Protein AF-A0A6M3J374-F1 (afdb_monomer_lite)

Organism: NCBI:txid1070528

Structure (mmCIF, N/CA/C/O backbone):
data_AF-A0A6M3J374-F1
#
_entry.id   AF-A0A6M3J374-F1
#
loop_
_atom_site.group_PDB
_atom_site.id
_atom_site.type_symbol
_atom_site.label_atom_id
_atom_site.label_alt_id
_atom_site.label_comp_id
_atom_site.label_asym_id
_atom_site.label_entity_id
_atom_site.label_seq_id
_atom_site.pdbx_PDB_ins_code
_atom_site.Cartn_x
_atom_site.Cartn_y
_atom_site.Cartn_z
_atom_site.occupancy
_atom_site.B_iso_or_equiv
_atom_site.auth_seq_id
_atom_site.auth_comp_id
_atom_site.auth_asym_id
_atom_site.auth_atom_id
_atom_site.pdbx_PDB_model_num
ATOM 1 N N . MET A 1 1 ? 6.991 41.848 20.353 1.00 67.12 1 MET A N 1
ATOM 2 C CA . MET A 1 1 ? 5.924 40.940 20.822 1.00 67.12 1 MET A CA 1
ATOM 3 C C . MET A 1 1 ? 4.920 40.815 19.693 1.00 67.12 1 MET A C 1
ATOM 5 O O . MET A 1 1 ? 4.741 41.814 19.005 1.00 67.12 1 MET A O 1
ATOM 9 N N . PRO A 1 2 ? 4.373 39.626 19.415 1.00 86.69 2 PRO A N 1
ATOM 10 C CA . PRO A 1 2 ? 3.450 39.458 18.302 1.00 86.69 2 PRO A CA 1
ATOM 11 C C . PRO A 1 2 ? 2.137 40.190 18.631 1.00 86.69 2 PRO A C 1
ATOM 13 O O . PRO A 1 2 ? 1.525 39.941 19.669 1.00 86.69 2 PRO A O 1
ATOM 16 N N . THR A 1 3 ? 1.738 41.130 17.777 1.00 91.94 3 THR A N 1
ATOM 17 C CA . THR A 1 3 ? 0.509 41.913 17.939 1.00 91.94 3 THR A CA 1
ATOM 18 C C . THR A 1 3 ? -0.604 41.373 17.044 1.00 91.94 3 THR A C 1
ATOM 20 O O . THR A 1 3 ? -0.359 40.836 15.963 1.00 91.94 3 THR A O 1
ATOM 23 N N . GLY A 1 4 ? -1.840 41.470 17.526 1.00 91.19 4 GLY A N 1
ATOM 24 C CA . GLY A 1 4 ? -3.067 41.151 16.802 1.00 91.19 4 GLY A CA 1
ATOM 25 C C . GLY A 1 4 ? -3.927 42.400 16.630 1.00 91.19 4 GLY A C 1
ATOM 26 O O . GLY A 1 4 ? -3.764 43.374 17.358 1.00 91.19 4 GLY A O 1
ATOM 27 N N . HIS A 1 5 ? -4.851 42.383 15.671 1.00 93.56 5 HIS A N 1
ATOM 28 C CA . HIS A 1 5 ? -5.802 43.473 15.438 1.00 93.56 5 HIS A CA 1
ATOM 29 C C . HIS A 1 5 ? -7.240 42.980 15.622 1.00 93.56 5 HIS A C 1
ATOM 31 O O . HIS A 1 5 ? -7.602 41.903 15.150 1.00 93.56 5 HIS A O 1
ATOM 37 N N . CYS A 1 6 ? -8.059 43.776 16.307 1.00 91.69 6 CYS A N 1
ATOM 38 C CA . CYS A 1 6 ? -9.503 43.580 16.457 1.00 91.69 6 CYS A CA 1
ATOM 39 C C . CYS A 1 6 ? -10.239 44.923 16.244 1.00 91.69 6 CYS A C 1
ATOM 41 O O . CYS A 1 6 ? -9.574 45.954 16.119 1.00 91.69 6 CYS A O 1
ATOM 43 N N . PRO A 1 7 ? -11.587 44.964 16.240 1.00 92.00 7 PRO A N 1
ATOM 44 C CA . PRO A 1 7 ? -12.346 46.216 16.110 1.00 92.00 7 PRO A CA 1
ATOM 45 C C . PRO A 1 7 ? -12.040 47.254 17.203 1.00 92.00 7 PRO A C 1
ATOM 47 O O . PRO A 1 7 ? -12.216 48.447 16.986 1.00 92.00 7 PRO A O 1
ATOM 50 N N . HIS A 1 8 ? -11.546 46.808 18.362 1.00 90.62 8 HIS A N 1
ATOM 51 C CA . HIS A 1 8 ? -11.153 47.668 19.481 1.00 90.62 8 HIS A CA 1
ATOM 52 C C . HIS A 1 8 ? -9.692 48.155 19.407 1.00 90.62 8 HIS A C 1
ATOM 54 O O . HIS A 1 8 ? -9.232 48.829 20.327 1.00 90.62 8 HIS A O 1
ATOM 60 N N . GLY A 1 9 ? -8.957 47.808 18.344 1.00 93.69 9 GLY A N 1
ATOM 61 C CA . GLY A 1 9 ? -7.567 48.208 18.119 1.00 93.69 9 GLY A CA 1
ATOM 62 C C . GLY A 1 9 ? -6.557 47.059 18.172 1.00 93.69 9 GLY A C 1
ATOM 63 O O . GLY A 1 9 ? -6.910 45.873 18.157 1.00 93.69 9 GLY A O 1
ATOM 64 N N . GLU A 1 10 ? -5.279 47.435 18.196 1.00 94.06 10 GLU A N 1
ATOM 65 C CA . GLU A 1 10 ? -4.146 46.515 18.295 1.00 94.06 10 GLU A CA 1
ATOM 66 C C . GLU A 1 10 ? -3.993 45.995 19.731 1.00 94.06 10 GLU A C 1
ATOM 68 O O . GLU A 1 10 ? -4.117 46.747 20.699 1.00 94.06 10 GLU A O 1
ATOM 73 N N . PHE A 1 11 ? -3.733 44.701 19.884 1.00 95.50 11 PHE A N 1
ATOM 74 C CA . PHE A 1 11 ? -3.560 44.054 21.182 1.00 95.50 11 PHE A CA 1
ATOM 75 C C . PHE A 1 11 ? -2.391 43.068 21.148 1.00 95.50 11 PHE A C 1
ATOM 77 O O . PHE A 1 11 ? -1.973 42.602 20.090 1.00 95.50 11 PHE A O 1
ATOM 84 N N . ASP A 1 12 ? -1.851 42.737 22.315 1.00 94.19 12 ASP A N 1
ATOM 85 C CA . ASP A 1 12 ? -0.815 41.714 22.446 1.00 94.19 12 ASP A CA 1
ATOM 86 C C . ASP A 1 12 ? -1.454 40.319 22.419 1.00 94.19 12 ASP A C 1
ATOM 88 O O . ASP A 1 12 ? -2.361 40.019 23.199 1.00 94.19 12 ASP A O 1
ATOM 92 N N . LEU A 1 13 ? -0.979 39.457 21.519 1.00 91.44 13 LEU A N 1
ATOM 93 C CA . LEU A 1 13 ? -1.529 38.116 21.317 1.00 91.44 13 LEU A CA 1
ATOM 94 C C . LEU A 1 13 ? -1.448 37.235 22.571 1.00 91.44 13 LEU A C 1
ATOM 96 O O . LEU A 1 13 ? -2.254 36.317 22.704 1.00 91.44 13 LEU A O 1
ATOM 100 N N . MET A 1 14 ? -0.526 37.517 23.497 1.00 93.88 14 MET A N 1
ATOM 101 C CA . MET A 1 14 ? -0.399 36.749 24.741 1.00 93.88 14 MET A CA 1
ATOM 102 C C . MET A 1 14 ? -1.447 37.129 25.790 1.00 93.88 14 MET A C 1
ATOM 104 O O . MET A 1 14 ? -1.831 36.292 26.603 1.00 93.88 14 MET A O 1
ATOM 108 N N . THR A 1 15 ? -1.906 38.380 25.791 1.00 92.38 15 THR A N 1
ATOM 109 C CA . THR A 1 15 ? -2.870 38.890 26.780 1.00 92.38 15 THR A CA 1
ATOM 110 C C . THR A 1 15 ? -4.292 38.974 26.233 1.00 92.38 15 THR A C 1
ATOM 112 O O . THR A 1 15 ? -5.247 38.908 27.007 1.00 92.38 15 THR A O 1
ATOM 115 N N . GLY A 1 16 ? -4.446 39.056 24.910 1.00 89.94 16 GLY A N 1
ATOM 116 C CA . GLY A 1 16 ? -5.737 39.210 24.250 1.00 89.94 16 GLY A CA 1
ATOM 117 C C . GLY A 1 16 ? -6.333 40.611 24.430 1.00 89.94 16 GLY A C 1
ATOM 118 O O . GLY A 1 16 ? -5.917 41.405 25.275 1.00 89.94 16 GLY A O 1
ATOM 119 N N . CYS A 1 17 ? -7.337 40.946 23.619 1.00 94.38 17 CYS A N 1
ATOM 120 C CA . CYS A 1 17 ? -8.082 42.191 23.796 1.00 94.38 17 CYS A CA 1
ATOM 121 C C . CYS A 1 17 ? -9.047 42.053 24.983 1.00 94.38 17 CYS A C 1
ATOM 123 O O . CYS A 1 17 ? -9.989 41.262 24.922 1.00 94.38 17 CYS A O 1
ATOM 125 N N . LYS A 1 18 ? -8.848 42.851 26.042 1.00 93.75 18 LYS A N 1
ATOM 126 C CA . LYS A 1 18 ? -9.687 42.821 27.256 1.00 93.75 18 LYS A CA 1
ATOM 127 C C . LYS A 1 18 ? -11.180 42.984 26.957 1.00 93.75 18 LYS A C 1
ATOM 129 O O . LYS A 1 18 ? -11.982 42.219 27.475 1.00 93.75 18 LYS A O 1
ATOM 134 N N . LEU A 1 19 ? -11.532 43.900 26.055 1.00 90.44 19 LEU A N 1
ATOM 135 C CA . LEU A 1 19 ? -12.925 44.169 25.678 1.00 90.44 19 LEU A CA 1
ATOM 136 C C . LEU A 1 19 ? -13.569 42.994 24.926 1.00 90.44 19 LEU A C 1
ATOM 138 O O . LEU A 1 19 ? -14.739 42.690 25.139 1.00 90.44 19 LEU A O 1
ATOM 142 N N . CYS A 1 20 ? -12.805 42.285 24.087 1.00 86.75 20 CYS A N 1
ATOM 143 C CA . CYS A 1 20 ? -13.278 41.064 23.421 1.00 86.75 20 CYS A CA 1
ATOM 144 C C . CYS A 1 20 ? -13.448 39.884 24.392 1.00 86.75 20 CYS A C 1
ATOM 146 O O . CYS A 1 20 ? -14.240 38.983 24.137 1.00 86.75 20 CYS A O 1
ATOM 148 N N . ILE A 1 21 ? -12.675 39.850 25.480 1.00 89.62 21 ILE A N 1
ATOM 149 C CA . ILE A 1 21 ? -12.792 38.808 26.506 1.00 89.62 21 ILE A CA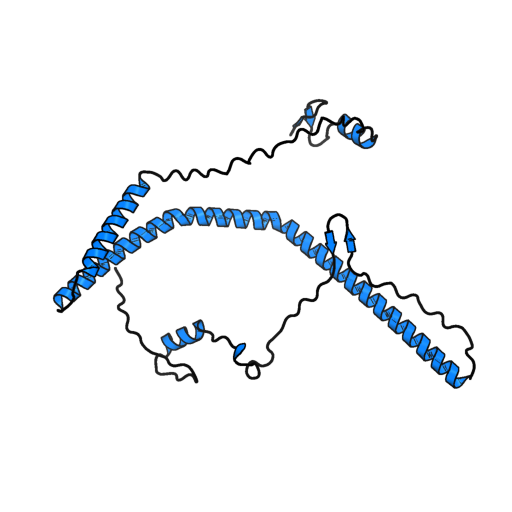 1
ATOM 150 C C . ILE A 1 21 ? -13.995 39.096 27.412 1.00 89.62 21 ILE A C 1
ATOM 152 O O . ILE A 1 21 ? -14.754 38.180 27.715 1.00 89.62 21 ILE A O 1
ATOM 156 N N . GLU A 1 22 ? -14.201 40.355 27.804 1.00 87.38 22 GLU A N 1
ATOM 157 C CA . GLU A 1 22 ? -15.341 40.772 28.630 1.00 87.38 22 GLU A CA 1
ATOM 158 C C . GLU A 1 22 ? -16.681 40.594 27.907 1.00 87.38 22 GLU A C 1
ATOM 160 O O . GLU A 1 22 ? -17.594 40.025 28.495 1.00 87.38 22 GLU A O 1
ATOM 165 N N . SER A 1 23 ? -16.780 40.968 26.626 1.00 81.44 23 SER A N 1
ATOM 166 C CA . SER A 1 23 ? -17.998 40.761 25.810 1.00 81.44 23 SER A CA 1
ATOM 167 C C . SER A 1 23 ? -18.416 39.289 25.716 1.00 81.44 23 SER A C 1
ATOM 169 O O . SER A 1 23 ? -19.586 38.958 25.911 1.00 81.44 23 SER A O 1
ATOM 171 N N . ARG A 1 24 ? -17.447 38.381 25.536 1.00 81.12 24 ARG A N 1
ATOM 172 C CA . ARG A 1 24 ? -17.699 36.929 25.553 1.00 81.12 24 ARG A CA 1
ATOM 173 C C . ARG A 1 24 ? -18.166 36.411 26.911 1.00 81.12 24 ARG A C 1
ATOM 175 O O . ARG A 1 24 ? -18.889 35.421 26.968 1.00 81.12 24 ARG A O 1
ATOM 182 N N . LEU A 1 25 ? -17.721 37.030 28.005 1.00 79.81 25 LEU A N 1
ATOM 183 C CA . LEU A 1 25 ? -18.088 36.625 29.364 1.00 79.81 25 LEU A CA 1
ATOM 184 C C . LEU A 1 25 ? -19.472 37.136 29.770 1.00 79.81 25 LEU A C 1
ATOM 186 O O . LEU A 1 25 ? -20.172 36.447 30.508 1.00 79.81 25 LEU A O 1
ATOM 190 N N . THR A 1 26 ? -19.872 38.320 29.304 1.00 77.88 26 THR A N 1
ATOM 191 C CA . THR A 1 26 ? -21.183 38.901 29.623 1.00 77.88 26 THR A CA 1
ATOM 192 C C . THR A 1 26 ? -22.315 38.341 28.765 1.00 77.88 26 THR A C 1
ATOM 194 O O . THR A 1 26 ? -23.476 38.593 29.074 1.00 77.88 26 THR A O 1
ATOM 197 N N . GLY A 1 27 ? -22.005 37.554 27.726 1.00 65.31 27 GLY A N 1
ATOM 198 C CA . GLY A 1 27 ? -23.012 36.960 26.843 1.00 65.31 27 GLY A CA 1
ATOM 199 C C . GLY A 1 27 ? -23.776 37.998 26.017 1.00 65.31 27 GLY A C 1
ATOM 200 O O . GLY A 1 27 ? -24.841 37.691 25.489 1.00 65.31 27 GLY A O 1
ATOM 201 N N . ASP A 1 28 ? -23.229 39.210 25.897 1.00 56.19 28 ASP A N 1
ATOM 202 C CA . ASP A 1 28 ? -23.841 40.346 25.196 1.00 56.19 28 ASP A CA 1
ATOM 203 C C . ASP A 1 28 ? -23.526 40.333 23.684 1.00 56.19 28 ASP A C 1
ATOM 205 O O . ASP A 1 28 ? -23.703 41.321 22.974 1.00 56.19 28 ASP A O 1
ATOM 209 N N . ASP A 1 29 ? -23.107 39.178 23.158 1.00 53.97 29 ASP A N 1
ATOM 210 C CA . ASP A 1 29 ? -22.879 38.910 21.732 1.00 53.97 29 ASP A CA 1
ATOM 211 C C . ASP A 1 29 ? -24.209 38.734 20.951 1.00 53.97 29 ASP A C 1
ATOM 213 O O . ASP A 1 29 ? -24.277 38.018 19.953 1.00 53.97 29 ASP A O 1
ATOM 217 N N . ASN A 1 30 ? -25.291 39.395 21.386 1.00 52.50 30 ASN A N 1
ATOM 218 C CA . ASN A 1 30 ? -26.613 39.361 20.740 1.00 52.50 30 ASN A CA 1
ATOM 219 C C . ASN A 1 30 ? -26.816 40.462 19.682 1.00 52.50 30 ASN A C 1
ATOM 221 O O . ASN A 1 30 ? -27.922 40.643 19.178 1.00 52.50 30 ASN A O 1
ATOM 225 N N . HIS A 1 31 ? -25.748 41.161 19.293 1.00 49.94 31 HIS A N 1
ATOM 226 C CA . HIS A 1 31 ? -25.732 42.053 18.130 1.00 49.94 31 HIS A CA 1
ATOM 227 C C . HIS A 1 31 ? -24.951 41.443 16.956 1.00 49.94 31 HIS A C 1
ATOM 229 O O . HIS A 1 31 ? -24.177 42.109 16.273 1.00 49.94 31 HIS A O 1
ATOM 235 N N . PHE A 1 32 ? -25.188 40.162 16.670 1.00 45.44 32 PHE A N 1
ATOM 236 C CA . PHE A 1 32 ? -25.058 39.689 15.296 1.00 45.44 32 PHE A CA 1
ATOM 237 C C . PHE A 1 32 ? -26.311 40.181 14.565 1.00 45.44 32 PHE A C 1
ATOM 239 O O . PHE A 1 32 ? -27.302 39.462 14.457 1.00 45.44 32 PHE A O 1
ATOM 246 N N . GLU A 1 33 ? -26.311 41.452 14.140 1.00 49.97 33 GLU A N 1
ATOM 247 C CA . GLU A 1 33 ? -27.234 41.874 13.087 1.00 49.97 33 GLU A CA 1
ATOM 248 C C . GLU A 1 33 ? -27.132 40.816 11.991 1.00 49.97 33 GLU A C 1
ATOM 250 O O . GLU A 1 33 ? -26.022 40.485 11.558 1.00 49.97 33 GLU A O 1
ATOM 255 N N . GLU A 1 34 ? -28.270 40.227 11.615 1.00 45.62 34 GLU A N 1
ATOM 256 C CA . GLU A 1 34 ? -28.389 39.357 10.453 1.00 45.62 34 GLU A CA 1
ATOM 257 C C . GLU A 1 34 ? -27.976 40.177 9.231 1.00 45.62 34 GLU A C 1
ATOM 259 O O . GLU A 1 34 ? -28.796 40.740 8.507 1.00 45.62 34 GLU A O 1
ATOM 264 N N . SER A 1 35 ? -26.665 40.271 9.020 1.00 48.03 35 SER A N 1
ATOM 265 C CA . SER A 1 35 ? -26.089 40.683 7.764 1.00 48.03 35 SER A CA 1
ATOM 266 C C . SER A 1 35 ? -26.742 39.759 6.748 1.00 48.03 35 SER A C 1
ATOM 268 O O . SER A 1 35 ? -26.669 38.533 6.937 1.00 48.03 35 SER A O 1
ATOM 270 N N . PRO A 1 36 ? -27.480 40.306 5.762 1.00 46.38 36 PRO A N 1
ATOM 271 C CA . PRO A 1 36 ? -28.226 39.496 4.821 1.00 46.38 36 PRO A CA 1
ATOM 272 C C . PRO A 1 36 ? -27.257 38.445 4.317 1.00 46.38 36 PRO A C 1
ATOM 274 O O . PRO A 1 36 ? -26.164 38.808 3.878 1.00 46.38 36 PRO A O 1
ATOM 277 N N . ARG A 1 37 ? -27.621 37.162 4.475 1.00 46.97 37 ARG A N 1
ATOM 278 C CA . ARG A 1 37 ? -26.900 36.035 3.883 1.00 46.97 37 ARG A CA 1
ATOM 279 C C . ARG A 1 37 ? -26.764 36.369 2.408 1.00 46.97 37 ARG A C 1
ATOM 281 O O . ARG A 1 37 ? -27.658 36.076 1.619 1.00 46.97 37 ARG A O 1
ATOM 288 N N . SER A 1 38 ? -25.674 37.035 2.045 1.00 50.91 38 SER A N 1
ATOM 289 C CA . SER A 1 38 ? -25.269 37.098 0.670 1.00 50.91 38 SER A CA 1
ATOM 290 C C . SER A 1 38 ? -25.042 35.638 0.348 1.00 50.91 38 SER A C 1
ATOM 292 O O . SER A 1 38 ? -24.343 34.918 1.070 1.00 50.91 38 SER A O 1
ATOM 294 N N . GLU A 1 39 ? -25.760 35.153 -0.656 1.00 50.31 39 GLU A N 1
ATOM 295 C CA . GLU A 1 39 ? -25.341 33.966 -1.367 1.00 50.31 39 GLU A CA 1
ATOM 296 C C . GLU A 1 39 ? -23.911 34.261 -1.806 1.00 50.31 39 GLU A C 1
ATOM 298 O O . GLU A 1 39 ? -23.665 34.882 -2.841 1.00 50.31 39 GLU A O 1
ATOM 303 N N . VAL A 1 40 ? -22.951 33.889 -0.958 1.00 49.38 40 VAL A N 1
ATOM 304 C CA . VAL A 1 40 ? -21.563 33.745 -1.339 1.00 49.38 40 VAL A CA 1
ATOM 305 C C . VAL A 1 40 ? -21.623 32.589 -2.313 1.00 49.38 40 VAL A C 1
ATOM 307 O O . VAL A 1 40 ? -21.532 31.422 -1.933 1.00 49.38 40 VAL A O 1
ATOM 310 N N . GLN A 1 41 ? -21.900 32.923 -3.576 1.00 60.91 41 GLN A N 1
ATOM 311 C CA . GLN A 1 41 ? -21.655 32.027 -4.684 1.00 60.91 41 GLN A CA 1
ATOM 312 C C . GLN A 1 41 ? -20.258 31.480 -4.426 1.00 60.91 41 GLN A C 1
ATOM 314 O O . GLN A 1 41 ? -19.359 32.296 -4.190 1.00 60.91 41 GLN A O 1
ATOM 319 N N . PRO A 1 42 ? -20.075 30.151 -4.364 1.00 57.97 42 PRO A N 1
ATOM 320 C CA . PRO A 1 42 ? -18.764 29.578 -4.149 1.00 57.97 42 PRO A CA 1
ATOM 321 C C . PRO A 1 42 ? -17.882 30.130 -5.258 1.00 57.97 42 PRO A C 1
ATOM 323 O O . PRO A 1 42 ? -18.004 29.730 -6.416 1.00 57.97 42 PRO A O 1
ATOM 326 N N . THR A 1 43 ? -17.053 31.119 -4.919 1.00 59.31 43 THR A N 1
ATOM 327 C CA . THR A 1 43 ? -16.033 31.621 -5.817 1.00 59.31 43 THR A CA 1
ATOM 328 C C . THR A 1 43 ? -15.228 30.381 -6.150 1.00 59.31 43 THR A C 1
ATOM 330 O O . THR A 1 43 ? -14.734 29.742 -5.213 1.00 59.31 43 THR A O 1
ATOM 333 N N . PRO A 1 44 ? -15.169 29.964 -7.428 1.00 66.69 44 PRO A N 1
ATOM 334 C CA . PRO A 1 44 ? -14.421 28.781 -7.792 1.00 66.69 44 PRO A CA 1
ATOM 335 C C . PRO A 1 44 ? -13.022 29.002 -7.242 1.00 66.69 44 PRO A C 1
ATOM 337 O O . PRO A 1 44 ? -12.365 29.977 -7.621 1.00 66.69 44 PRO A O 1
ATOM 340 N N . LEU A 1 45 ? -12.618 28.169 -6.274 1.00 63.84 45 LEU A N 1
ATOM 341 C CA . LEU A 1 45 ? -11.248 28.160 -5.787 1.00 63.84 45 LEU A CA 1
ATOM 342 C C . LEU A 1 45 ? -10.383 28.154 -7.045 1.00 63.84 45 LEU A C 1
ATOM 344 O O . LEU A 1 45 ? -10.613 27.283 -7.891 1.00 63.84 45 LEU A O 1
ATOM 348 N N . PRO A 1 46 ? -9.493 29.147 -7.232 1.00 63.50 46 PRO A N 1
ATOM 349 C CA . PRO A 1 46 ? -8.685 29.205 -8.431 1.00 63.50 46 PRO A CA 1
ATOM 350 C C . PRO A 1 46 ? -7.991 27.860 -8.520 1.00 63.50 46 PRO A C 1
ATOM 352 O O . PRO A 1 46 ? -7.245 27.490 -7.610 1.00 63.50 46 PRO A O 1
ATOM 355 N N . GLU A 1 47 ? -8.325 27.099 -9.566 1.00 63.25 47 GLU A N 1
ATOM 356 C CA . GLU A 1 47 ? -7.691 25.815 -9.813 1.00 63.25 47 GLU A CA 1
ATOM 357 C C . GLU A 1 47 ? -6.191 26.059 -9.673 1.00 63.25 47 GLU A C 1
ATOM 359 O O . GLU A 1 47 ? -5.705 27.044 -10.251 1.00 63.25 47 GLU A O 1
ATOM 364 N N . PRO A 1 48 ? -5.462 25.264 -8.869 1.00 58.81 48 PRO A N 1
ATOM 365 C CA . PRO A 1 48 ? -4.027 25.411 -8.770 1.00 58.81 48 PRO A CA 1
ATOM 366 C C . PRO A 1 48 ? -3.465 25.094 -10.153 1.00 58.81 48 PRO A C 1
ATOM 368 O O . PRO A 1 48 ? -3.141 23.953 -10.476 1.00 58.81 48 PRO A O 1
ATOM 371 N N . LYS A 1 49 ? -3.373 26.129 -10.993 1.00 52.56 49 LYS A N 1
ATOM 372 C CA . LYS A 1 49 ? -2.653 26.140 -12.251 1.00 52.56 49 LYS A CA 1
ATOM 373 C C . LYS A 1 49 ? -1.199 26.047 -11.847 1.00 52.56 49 LYS A C 1
ATOM 375 O O . LYS A 1 49 ? -0.478 27.036 -11.751 1.00 52.56 49 LYS A O 1
ATOM 380 N N . THR A 1 50 ? -0.781 24.825 -11.555 1.00 54.25 50 THR A N 1
ATOM 381 C CA . THR A 1 50 ? 0.603 24.422 -11.692 1.00 54.25 50 THR A CA 1
ATOM 382 C C . THR A 1 50 ? 0.883 24.545 -13.177 1.00 54.25 50 THR A C 1
ATOM 384 O O . THR A 1 50 ? 0.728 23.610 -13.954 1.00 54.25 50 THR A O 1
ATOM 387 N N . THR A 1 51 ? 1.199 25.768 -13.601 1.00 45.00 51 THR A N 1
ATOM 388 C CA . THR A 1 51 ? 1.757 26.025 -14.914 1.00 45.00 51 THR A CA 1
ATOM 389 C C . THR A 1 51 ? 3.099 25.320 -14.893 1.00 45.00 51 THR A C 1
ATOM 391 O O . THR A 1 51 ? 4.101 25.873 -14.444 1.00 45.00 51 THR A O 1
ATOM 394 N N . ILE A 1 52 ? 3.100 24.053 -15.300 1.00 51.91 52 ILE A N 1
ATOM 395 C CA . ILE A 1 52 ? 4.307 23.347 -15.685 1.00 51.91 52 ILE A CA 1
ATOM 396 C C . ILE A 1 52 ? 4.764 24.099 -16.927 1.00 51.91 52 ILE A C 1
ATOM 398 O O . ILE A 1 52 ? 4.346 23.813 -18.046 1.00 51.91 52 ILE A O 1
ATOM 402 N N . THR A 1 53 ? 5.548 25.152 -16.720 1.00 53.22 53 THR A N 1
ATOM 403 C CA . THR A 1 53 ? 6.330 25.756 -17.782 1.00 53.22 53 THR A CA 1
ATOM 404 C C . THR A 1 53 ? 7.346 24.699 -18.166 1.00 53.22 53 THR A C 1
ATOM 406 O O . THR A 1 53 ? 8.415 24.578 -17.567 1.00 53.22 53 THR A O 1
ATOM 409 N N . LEU A 1 54 ? 6.954 23.863 -19.128 1.00 51.97 54 LEU A N 1
ATOM 410 C CA . LEU A 1 54 ? 7.870 22.997 -19.842 1.00 51.97 54 LEU A CA 1
ATOM 411 C C . LEU A 1 54 ? 9.038 23.889 -20.261 1.00 51.97 54 LEU A C 1
ATOM 413 O O . LEU A 1 54 ? 8.856 24.913 -20.930 1.00 51.97 54 LEU A O 1
ATOM 417 N N . ARG A 1 55 ? 10.223 23.602 -19.714 1.00 58.06 55 ARG A N 1
ATOM 418 C CA . ARG A 1 55 ? 11.423 24.357 -20.056 1.00 58.06 55 ARG A CA 1
ATOM 419 C C . ARG A 1 55 ? 11.655 24.086 -21.531 1.00 58.06 55 ARG A C 1
ATOM 421 O O . ARG A 1 55 ? 12.145 23.019 -21.877 1.00 58.06 55 ARG A O 1
ATOM 428 N N . THR A 1 56 ? 11.351 25.071 -22.362 1.00 56.34 56 THR A N 1
ATOM 429 C CA . THR A 1 56 ? 11.392 24.989 -23.826 1.00 56.34 56 THR A CA 1
ATOM 430 C C . THR A 1 56 ? 12.708 24.439 -24.384 1.00 56.34 56 THR A C 1
ATOM 432 O O . THR A 1 56 ? 12.708 23.881 -25.469 1.00 56.34 56 THR A O 1
ATOM 435 N N . GLY A 1 57 ? 13.826 24.537 -23.651 1.00 58.62 57 GLY A N 1
ATOM 436 C CA . GLY A 1 57 ? 15.105 23.917 -24.027 1.00 58.62 57 GLY A CA 1
ATOM 437 C C . GLY A 1 57 ? 15.264 22.427 -23.675 1.00 58.62 57 GLY A C 1
ATOM 438 O O . GLY A 1 57 ? 15.962 21.718 -24.388 1.00 58.62 57 GLY A O 1
ATOM 439 N N . ALA A 1 58 ? 14.624 21.927 -22.610 1.00 60.28 58 ALA A N 1
ATOM 440 C CA . ALA A 1 58 ? 14.688 20.509 -22.218 1.00 60.28 58 ALA A CA 1
ATOM 441 C C . ALA A 1 58 ? 13.811 19.613 -23.111 1.00 60.28 58 ALA A C 1
ATOM 443 O O . ALA A 1 58 ? 14.072 18.413 -23.250 1.00 60.28 58 ALA A O 1
ATOM 444 N N . ASP A 1 59 ? 12.804 20.211 -23.745 1.00 70.19 59 ASP A N 1
ATOM 445 C CA . ASP A 1 59 ? 11.950 19.525 -24.707 1.00 70.19 59 ASP A CA 1
ATOM 446 C C . ASP A 1 59 ? 12.692 19.244 -26.016 1.00 70.19 59 ASP A C 1
ATOM 448 O O . ASP A 1 59 ? 12.490 18.186 -26.598 1.00 70.19 59 ASP A O 1
ATOM 452 N N . VAL A 1 60 ? 13.620 20.113 -26.443 1.00 84.69 60 VAL A N 1
ATOM 453 C CA . VAL A 1 60 ? 14.358 19.929 -27.708 1.00 84.69 60 VAL A CA 1
ATOM 454 C C . VAL A 1 60 ? 15.240 18.678 -27.672 1.00 84.69 60 VAL A C 1
ATOM 456 O O . VAL A 1 60 ? 15.206 17.881 -28.604 1.00 84.69 60 VAL A O 1
ATOM 459 N N . GLU A 1 61 ? 15.992 18.450 -26.591 1.00 88.12 61 GLU A N 1
ATOM 460 C CA . GLU A 1 61 ? 16.802 17.226 -26.442 1.00 88.12 61 GLU A CA 1
ATOM 461 C C . GLU A 1 61 ? 15.926 15.968 -26.397 1.00 88.12 61 GLU A C 1
ATOM 463 O O . GLU A 1 61 ? 16.238 14.961 -27.030 1.00 88.12 61 GLU A O 1
ATOM 468 N N . SER A 1 62 ? 14.796 16.047 -25.693 1.00 87.62 62 SER A N 1
ATOM 469 C CA . SER A 1 62 ? 13.849 14.937 -25.574 1.00 87.62 62 SER A CA 1
ATOM 470 C C . SER A 1 62 ? 13.186 14.609 -26.915 1.00 87.62 62 SER A C 1
ATOM 472 O O . SER A 1 62 ? 13.014 13.435 -27.246 1.00 87.62 62 SER A O 1
ATOM 474 N N . MET A 1 63 ? 12.856 15.633 -27.707 1.00 89.50 63 MET A N 1
ATOM 475 C CA . MET A 1 63 ? 12.362 15.489 -29.077 1.00 89.50 63 MET A CA 1
ATOM 476 C C . MET A 1 63 ? 13.428 14.867 -29.983 1.00 89.50 63 MET A C 1
ATOM 478 O O . MET A 1 63 ? 13.115 13.926 -30.707 1.00 89.50 63 MET A O 1
ATOM 482 N N . ASN A 1 64 ? 14.691 15.294 -29.877 1.00 92.81 64 ASN A N 1
ATOM 483 C CA . ASN A 1 64 ? 15.792 14.699 -30.639 1.00 92.81 64 ASN A CA 1
ATOM 484 C C . ASN A 1 64 ? 15.969 13.207 -30.316 1.00 92.81 64 ASN A C 1
ATOM 486 O O . ASN A 1 64 ? 16.066 12.390 -31.229 1.00 92.81 64 ASN A O 1
ATOM 490 N N . TRP A 1 65 ? 15.945 12.813 -29.036 1.00 94.56 65 TRP A N 1
ATOM 491 C CA . TRP A 1 65 ? 16.008 11.392 -28.665 1.00 94.56 65 TRP A CA 1
ATOM 492 C C . TRP A 1 65 ? 14.796 10.605 -29.151 1.00 94.56 65 TRP A C 1
ATOM 494 O O . TRP A 1 65 ? 14.931 9.435 -29.505 1.00 94.56 65 TRP A O 1
ATOM 504 N N . HIS A 1 66 ? 13.612 11.221 -29.168 1.00 93.81 66 HIS A N 1
ATOM 505 C CA . HIS A 1 66 ? 12.421 10.588 -29.718 1.00 93.81 66 HIS A CA 1
ATOM 506 C C . HIS A 1 66 ? 12.574 10.332 -31.221 1.00 93.81 66 HIS A C 1
ATOM 508 O O . HIS A 1 66 ? 12.322 9.218 -31.674 1.00 93.81 66 HIS A O 1
ATOM 514 N N . GLU A 1 67 ? 13.060 11.315 -31.980 1.00 96.31 67 GLU A N 1
ATOM 515 C CA . GLU A 1 67 ? 13.361 11.146 -33.401 1.00 96.31 67 GLU A CA 1
ATOM 516 C C . GLU A 1 67 ? 14.438 10.079 -33.648 1.00 96.31 67 GLU A C 1
ATOM 518 O O . GLU A 1 67 ? 14.293 9.251 -34.547 1.00 96.31 67 GLU A O 1
ATOM 523 N N . GLU A 1 68 ? 15.511 10.058 -32.853 1.00 96.31 68 GLU A N 1
ATOM 524 C CA . GLU A 1 68 ? 16.542 9.014 -32.918 1.00 96.31 68 GLU A CA 1
ATOM 525 C C . GLU A 1 68 ? 15.972 7.626 -32.605 1.00 96.31 68 GLU A C 1
ATOM 527 O O . GLU A 1 68 ? 16.302 6.654 -33.286 1.00 96.31 68 GLU A O 1
ATOM 532 N N . ALA A 1 69 ? 15.077 7.525 -31.620 1.00 96.00 69 ALA A N 1
ATOM 533 C CA . ALA A 1 69 ? 14.407 6.280 -31.274 1.00 96.00 69 ALA A CA 1
ATOM 534 C C . ALA A 1 69 ? 13.476 5.796 -32.397 1.00 96.00 69 ALA A C 1
ATOM 536 O O . ALA A 1 69 ? 13.454 4.599 -32.677 1.00 96.00 69 ALA A O 1
ATOM 537 N N . LEU A 1 70 ? 12.755 6.703 -33.068 1.00 97.19 70 LEU A N 1
ATOM 538 C CA . LEU A 1 70 ? 11.937 6.375 -34.242 1.00 97.19 70 LEU A CA 1
ATOM 539 C C . LEU A 1 70 ? 12.805 5.863 -35.396 1.00 97.19 70 LEU A C 1
ATOM 541 O O . LEU A 1 70 ? 12.522 4.806 -35.951 1.00 97.19 70 LEU A O 1
ATOM 545 N N . LYS A 1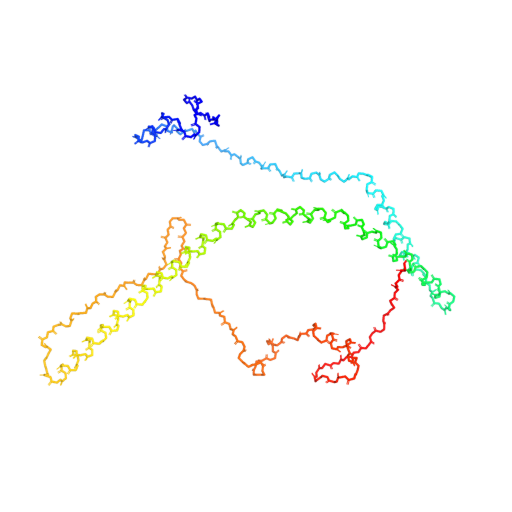 71 ? 13.920 6.541 -35.692 1.00 96.94 71 LYS A N 1
ATOM 546 C CA . LYS A 1 71 ? 14.882 6.087 -36.712 1.00 96.94 71 LYS A CA 1
ATOM 547 C C . LYS A 1 71 ? 15.445 4.704 -36.380 1.00 96.94 71 LYS A C 1
ATOM 549 O O . LYS A 1 71 ? 15.526 3.845 -37.255 1.00 96.94 71 LYS A O 1
ATOM 554 N N . ALA A 1 72 ? 15.815 4.473 -35.120 1.00 95.94 72 ALA A N 1
ATOM 555 C CA . ALA A 1 72 ? 16.308 3.177 -34.666 1.00 95.94 72 ALA A CA 1
ATOM 556 C C . ALA A 1 72 ? 15.233 2.081 -34.761 1.00 95.94 72 ALA A C 1
ATOM 558 O O . ALA A 1 72 ? 15.556 0.949 -35.119 1.00 95.94 72 ALA A O 1
ATOM 559 N N . LEU A 1 73 ? 13.968 2.407 -34.477 1.00 96.88 73 LEU A N 1
ATOM 560 C CA . LEU A 1 73 ? 12.832 1.494 -34.608 1.00 96.88 73 LEU A CA 1
ATOM 561 C C . LEU A 1 73 ? 12.569 1.118 -36.071 1.00 96.88 73 LEU A C 1
ATOM 563 O O . LEU A 1 73 ? 12.446 -0.069 -36.376 1.00 96.88 73 LEU A O 1
ATOM 567 N N . ASP A 1 74 ? 12.521 2.098 -36.972 1.00 97.62 74 ASP A N 1
ATOM 568 C CA . ASP A 1 74 ? 12.317 1.872 -38.408 1.00 97.62 74 ASP A CA 1
ATOM 569 C C . ASP A 1 74 ? 13.448 1.016 -38.995 1.00 97.62 74 ASP A C 1
ATOM 571 O O . ASP A 1 74 ? 13.217 0.046 -39.729 1.00 97.62 74 ASP A O 1
ATOM 575 N N . TYR A 1 75 ? 14.688 1.321 -38.608 1.00 95.81 75 TYR A N 1
ATOM 576 C CA . TYR A 1 75 ? 15.857 0.535 -38.985 1.00 95.81 75 TYR A CA 1
ATOM 577 C C . TYR A 1 75 ? 15.793 -0.898 -38.429 1.00 95.81 75 TYR A C 1
ATOM 579 O O . TYR A 1 75 ? 15.983 -1.857 -39.173 1.00 95.81 75 TYR A O 1
ATOM 587 N N . ALA A 1 76 ? 15.461 -1.078 -37.147 1.00 96.12 76 ALA A N 1
ATOM 588 C CA . ALA A 1 76 ? 15.331 -2.405 -36.541 1.00 96.12 76 ALA A CA 1
ATOM 589 C C . ALA A 1 76 ? 14.201 -3.236 -37.174 1.00 96.12 76 ALA A C 1
ATOM 591 O O . ALA A 1 76 ? 14.352 -4.444 -37.337 1.00 96.12 76 ALA A O 1
ATOM 592 N N . THR A 1 77 ? 13.095 -2.594 -37.561 1.00 97.44 77 THR A N 1
ATOM 593 C CA . THR A 1 77 ? 11.927 -3.250 -38.174 1.00 97.44 77 THR A CA 1
ATOM 594 C C . THR A 1 77 ? 12.213 -3.715 -39.601 1.00 97.44 77 THR A C 1
ATOM 596 O O . THR A 1 77 ? 11.753 -4.777 -40.018 1.00 97.44 77 THR A O 1
ATOM 599 N N . SER A 1 78 ? 12.973 -2.928 -40.364 1.00 96.31 78 SER A N 1
ATOM 600 C CA . SER A 1 78 ? 13.320 -3.247 -41.755 1.00 96.31 78 SER A CA 1
ATOM 601 C C . SER A 1 78 ? 14.480 -4.241 -41.886 1.00 96.31 78 SER A C 1
ATOM 603 O O . SER A 1 78 ? 14.623 -4.894 -42.924 1.00 96.31 78 SER A O 1
ATOM 605 N N . ARG A 1 79 ? 15.301 -4.393 -40.843 1.00 94.56 79 ARG A N 1
ATOM 606 C CA . ARG A 1 79 ? 16.484 -5.252 -40.869 1.00 94.56 79 ARG A CA 1
ATOM 607 C C . ARG A 1 79 ? 16.141 -6.741 -40.856 1.00 94.56 79 ARG A C 1
ATOM 609 O O . ARG A 1 79 ? 15.339 -7.217 -40.060 1.00 94.56 79 ARG A O 1
ATOM 616 N N . LYS A 1 80 ? 16.863 -7.508 -41.675 1.00 96.44 80 LYS A N 1
ATOM 617 C CA . LYS A 1 80 ? 16.916 -8.974 -41.618 1.00 96.44 80 LYS A CA 1
ATOM 618 C C . LYS A 1 80 ? 18.331 -9.399 -41.243 1.00 96.44 80 LYS A C 1
ATOM 620 O O . LYS A 1 80 ? 19.286 -8.793 -41.711 1.00 96.44 80 LYS A O 1
ATOM 625 N N . VAL A 1 81 ? 18.447 -10.410 -40.387 1.00 95.25 81 VAL A N 1
ATOM 626 C CA . VAL A 1 81 ? 19.732 -10.983 -39.968 1.00 95.25 81 VAL A CA 1
ATOM 627 C C . VAL A 1 81 ? 19.780 -12.418 -40.475 1.00 95.25 81 VAL A C 1
ATOM 629 O O . VAL A 1 81 ? 19.088 -13.291 -39.957 1.00 95.25 81 VAL A O 1
ATOM 632 N N . THR A 1 82 ? 20.547 -12.637 -41.536 1.00 97.25 82 THR A N 1
ATOM 633 C CA . THR A 1 82 ? 20.645 -13.899 -42.283 1.00 97.25 82 THR A CA 1
ATOM 634 C C . THR A 1 82 ? 22.035 -14.517 -42.213 1.00 97.25 82 THR A C 1
ATOM 636 O O . THR A 1 82 ? 22.167 -15.734 -42.344 1.00 97.25 82 THR A O 1
ATOM 639 N N . ASN A 1 83 ? 23.068 -13.704 -41.977 1.00 96.94 83 ASN A N 1
ATOM 640 C CA . ASN A 1 83 ? 24.457 -14.145 -41.930 1.00 96.94 83 ASN A CA 1
ATOM 641 C C . ASN A 1 83 ? 25.190 -13.665 -40.652 1.00 96.94 83 ASN A C 1
ATOM 643 O O . ASN A 1 83 ? 24.688 -12.800 -39.927 1.00 96.94 83 ASN A O 1
ATOM 647 N N . PRO A 1 84 ? 26.370 -14.237 -40.335 1.00 93.31 84 PRO A N 1
ATOM 648 C CA . PRO A 1 84 ? 27.118 -13.884 -39.125 1.00 93.31 84 PRO A CA 1
ATOM 649 C C . PRO A 1 84 ? 27.619 -12.431 -39.074 1.00 93.31 84 PRO A C 1
ATOM 651 O O . PRO A 1 84 ? 27.762 -11.879 -37.985 1.00 93.31 84 PRO A O 1
ATOM 654 N N . GLU A 1 85 ? 27.875 -11.804 -40.223 1.00 95.25 85 GLU A N 1
ATOM 655 C CA . GLU A 1 85 ? 28.322 -10.407 -40.301 1.00 95.25 85 GLU A CA 1
ATOM 656 C C . GLU A 1 85 ? 27.173 -9.446 -39.958 1.00 95.25 85 GLU A C 1
ATOM 658 O O . GLU A 1 85 ? 27.313 -8.585 -39.090 1.00 95.25 85 GLU A O 1
ATOM 663 N N . GLU A 1 86 ? 25.987 -9.680 -40.525 1.00 92.88 86 GLU A N 1
ATOM 664 C CA . GLU A 1 86 ? 24.747 -8.981 -40.177 1.00 92.88 86 GLU A CA 1
ATOM 665 C C . GLU A 1 86 ? 24.402 -9.144 -38.693 1.00 92.88 86 GLU A C 1
ATOM 667 O O . GLU A 1 86 ? 23.903 -8.207 -38.069 1.00 92.88 86 GLU A O 1
ATOM 672 N N . HIS A 1 87 ? 24.691 -10.313 -38.110 1.00 92.00 87 HIS A N 1
ATOM 673 C CA . HIS A 1 87 ? 24.524 -10.544 -36.677 1.00 92.00 87 HIS A CA 1
ATOM 674 C C . HIS A 1 87 ? 25.486 -9.684 -35.842 1.00 92.00 87 HIS A C 1
ATOM 676 O O . HIS A 1 87 ? 25.068 -9.103 -34.840 1.00 92.00 87 HIS A O 1
ATOM 682 N N . ALA A 1 88 ? 26.758 -9.573 -36.239 1.00 91.81 88 ALA A N 1
ATOM 683 C CA . ALA A 1 88 ? 27.722 -8.708 -35.556 1.00 91.81 88 ALA A CA 1
ATOM 684 C C . ALA A 1 88 ? 27.278 -7.237 -35.602 1.00 91.81 88 ALA A C 1
ATOM 686 O O . ALA A 1 88 ? 27.181 -6.593 -34.558 1.00 91.81 88 ALA A O 1
ATOM 687 N N . MET A 1 89 ? 26.875 -6.749 -36.778 1.00 93.12 89 MET A N 1
ATOM 688 C CA . MET A 1 89 ? 26.333 -5.395 -36.921 1.00 93.12 89 MET A CA 1
ATOM 689 C C . MET A 1 89 ? 25.050 -5.196 -36.090 1.00 93.12 89 MET A C 1
ATOM 691 O O . MET A 1 89 ? 24.833 -4.128 -35.523 1.00 93.12 89 MET A O 1
ATOM 695 N N . ALA A 1 90 ? 24.192 -6.216 -35.977 1.00 91.88 90 ALA A N 1
ATOM 696 C CA . ALA A 1 90 ? 23.005 -6.155 -35.123 1.00 91.88 90 ALA A CA 1
ATOM 697 C C . ALA A 1 90 ? 23.346 -6.047 -33.639 1.00 91.88 90 ALA A C 1
ATOM 699 O O . ALA A 1 90 ? 22.680 -5.314 -32.908 1.00 91.88 90 ALA A O 1
ATOM 700 N N . SER A 1 91 ? 24.410 -6.711 -33.197 1.00 90.12 91 SER A N 1
ATOM 701 C CA . SER A 1 91 ? 24.919 -6.571 -31.834 1.00 90.12 91 SER A CA 1
ATOM 702 C C . SER A 1 91 ? 25.432 -5.152 -31.546 1.00 90.12 91 SER A C 1
ATOM 704 O O . SER A 1 91 ? 25.188 -4.612 -30.459 1.00 90.12 91 SER A O 1
ATOM 706 N N . ASP A 1 92 ? 26.103 -4.525 -32.512 1.00 92.00 92 ASP A N 1
ATOM 707 C CA . ASP A 1 92 ? 26.573 -3.141 -32.389 1.00 92.00 92 ASP A CA 1
ATOM 708 C C . ASP A 1 92 ? 25.397 -2.161 -32.313 1.00 92.00 92 ASP A C 1
ATOM 710 O O . ASP A 1 92 ? 25.328 -1.338 -31.395 1.00 92.00 92 ASP A O 1
ATOM 714 N N . ASP A 1 93 ? 24.405 -2.321 -33.187 1.00 92.56 93 ASP A N 1
ATOM 715 C CA . ASP A 1 93 ? 23.204 -1.483 -33.192 1.00 92.56 93 ASP A CA 1
ATOM 716 C C . ASP A 1 93 ? 22.382 -1.647 -31.904 1.00 92.56 93 ASP A C 1
ATOM 718 O O . ASP A 1 93 ? 21.936 -0.660 -31.313 1.00 92.56 93 ASP A O 1
ATOM 722 N N . LEU A 1 94 ? 22.264 -2.869 -31.370 1.00 91.81 94 LEU A N 1
ATOM 723 C CA . LEU A 1 94 ? 21.663 -3.098 -30.050 1.00 91.81 94 LEU A CA 1
ATOM 724 C C . LEU A 1 94 ? 22.422 -2.367 -28.930 1.00 91.81 94 LEU A C 1
ATOM 726 O O . LEU A 1 94 ? 21.811 -1.934 -27.947 1.00 91.81 94 LEU A O 1
ATOM 730 N N . SER A 1 95 ? 23.740 -2.214 -29.058 1.00 93.81 95 SER A N 1
ATOM 731 C CA . SER A 1 95 ? 24.555 -1.471 -28.094 1.00 93.81 95 SER A CA 1
ATOM 732 C C . SER A 1 95 ? 24.289 0.034 -28.184 1.00 93.81 95 SER A C 1
ATOM 734 O O . SER A 1 95 ? 24.205 0.696 -27.148 1.00 93.81 95 SER A O 1
ATOM 736 N N . ILE A 1 96 ? 24.090 0.570 -29.392 1.00 92.69 96 ILE A N 1
ATOM 737 C CA . ILE A 1 96 ? 23.687 1.967 -29.624 1.00 92.69 96 ILE A CA 1
ATOM 738 C C . ILE A 1 96 ? 22.296 2.227 -29.031 1.00 92.69 96 ILE A C 1
ATOM 740 O O . ILE A 1 96 ? 22.140 3.140 -28.218 1.00 92.69 96 ILE A O 1
ATOM 744 N N . ILE A 1 97 ? 21.313 1.373 -29.338 1.00 94.38 97 ILE A N 1
ATOM 745 C CA . ILE A 1 97 ? 19.949 1.463 -28.788 1.00 94.38 97 ILE A CA 1
ATOM 746 C C . ILE A 1 97 ? 19.979 1.418 -27.255 1.00 94.38 97 ILE A C 1
ATOM 748 O O . ILE A 1 97 ? 19.308 2.200 -26.579 1.00 94.38 97 ILE A O 1
ATOM 752 N N . SER A 1 98 ? 20.799 0.533 -26.682 1.00 94.44 98 SER A N 1
ATOM 753 C CA . SER A 1 98 ? 20.957 0.425 -25.228 1.00 94.44 98 SER A CA 1
ATOM 754 C C . SER A 1 98 ? 21.544 1.696 -24.603 1.00 94.44 98 SER A C 1
ATOM 756 O O . SER A 1 98 ? 21.117 2.092 -23.516 1.00 94.44 98 SER A O 1
ATOM 758 N N . LYS A 1 99 ? 22.496 2.359 -25.276 1.00 94.88 99 LYS A N 1
ATOM 759 C CA . LYS A 1 99 ? 23.056 3.646 -24.833 1.00 94.88 99 LYS A CA 1
ATOM 760 C C . LYS A 1 99 ? 22.010 4.758 -24.885 1.00 94.88 99 LYS A C 1
ATOM 762 O O . LYS A 1 99 ? 21.846 5.445 -23.879 1.00 94.88 99 LYS A O 1
ATOM 767 N N . LEU A 1 100 ? 21.259 4.880 -25.984 1.00 95.44 100 LEU A N 1
ATOM 768 C CA . LEU A 1 100 ? 20.167 5.855 -26.111 1.00 95.44 100 LEU A CA 1
ATOM 769 C C . LEU A 1 100 ? 19.126 5.664 -24.997 1.00 95.44 100 LEU A C 1
ATOM 771 O O . LEU A 1 100 ? 18.816 6.601 -24.262 1.00 95.44 100 LEU A O 1
ATOM 775 N N . LYS A 1 101 ? 18.687 4.418 -24.769 1.00 95.50 101 LYS A N 1
ATOM 776 C CA . LYS A 1 101 ? 17.786 4.068 -23.659 1.00 95.50 101 LYS A CA 1
ATOM 777 C C . LYS A 1 101 ? 18.338 4.513 -22.300 1.00 95.50 101 LYS A C 1
ATOM 779 O O . LYS A 1 101 ? 17.591 5.026 -21.469 1.00 95.50 101 LYS A O 1
ATOM 784 N N . LYS A 1 102 ? 19.637 4.315 -22.050 1.00 95.69 102 LYS A N 1
ATOM 785 C CA . LYS A 1 102 ? 20.288 4.715 -20.793 1.00 95.69 102 LYS A CA 1
ATOM 786 C C . LYS A 1 102 ? 20.335 6.235 -20.620 1.00 95.69 102 LYS A C 1
ATOM 788 O O . LYS A 1 102 ? 20.156 6.702 -19.497 1.00 95.69 102 LYS A O 1
ATOM 793 N N . VAL A 1 103 ? 20.556 6.994 -21.693 1.00 94.94 103 VAL A N 1
ATOM 794 C CA . VAL A 1 103 ? 20.520 8.467 -21.661 1.00 94.94 103 VAL A CA 1
ATOM 795 C C . VAL A 1 103 ? 19.112 8.953 -21.314 1.00 94.94 103 VAL A C 1
ATOM 797 O O . VAL A 1 103 ? 18.956 9.705 -20.353 1.00 94.94 103 VAL A O 1
ATOM 800 N N . MET A 1 104 ? 18.085 8.437 -21.997 1.00 93.50 104 MET A N 1
ATOM 801 C CA . MET A 1 104 ? 16.684 8.791 -21.727 1.00 93.50 104 MET A CA 1
ATOM 802 C C . MET A 1 104 ? 16.271 8.461 -20.284 1.00 93.50 104 MET A C 1
ATOM 804 O O . MET A 1 104 ? 15.642 9.275 -19.611 1.00 93.50 104 MET A O 1
ATOM 808 N N . GLU A 1 105 ? 16.655 7.287 -19.775 1.00 95.69 105 GLU A N 1
ATOM 809 C CA . GLU A 1 105 ? 16.338 6.882 -18.400 1.00 95.69 105 GLU A CA 1
ATOM 810 C C . GLU A 1 105 ? 17.115 7.704 -17.359 1.00 95.69 105 GLU A C 1
ATOM 812 O O . GLU A 1 105 ? 16.562 8.046 -16.316 1.00 95.69 105 GLU A O 1
ATOM 817 N N . THR A 1 106 ? 18.374 8.063 -17.635 1.00 95.38 106 THR A N 1
ATOM 818 C CA . THR A 1 106 ? 19.143 8.987 -16.782 1.00 95.38 106 THR A CA 1
ATOM 819 C C . THR A 1 106 ? 18.436 10.334 -16.697 1.00 95.38 106 THR A C 1
ATOM 821 O O . THR A 1 106 ? 18.170 10.808 -15.596 1.00 95.38 106 THR A O 1
ATOM 824 N N . ARG A 1 107 ? 18.031 10.906 -17.837 1.00 92.56 107 ARG A N 1
ATOM 825 C CA . ARG A 1 107 ? 17.322 12.187 -17.855 1.00 92.56 107 ARG A CA 1
ATOM 826 C C . ARG A 1 107 ? 15.984 12.120 -17.127 1.00 92.56 107 ARG A C 1
ATOM 828 O O . ARG A 1 107 ? 15.645 13.019 -16.363 1.00 92.56 107 ARG A O 1
ATOM 835 N N . ARG A 1 108 ? 15.230 11.037 -17.323 1.00 93.44 108 ARG A N 1
ATOM 836 C CA . ARG A 1 108 ? 13.989 10.784 -16.584 1.00 93.44 108 ARG A CA 1
ATOM 837 C C . ARG A 1 108 ? 14.230 10.804 -15.073 1.00 93.44 108 ARG A C 1
ATOM 839 O O . ARG A 1 108 ? 13.457 11.431 -14.355 1.00 93.44 108 ARG A O 1
ATOM 846 N N . LYS A 1 109 ? 15.284 10.141 -14.590 1.00 95.75 109 LYS A N 1
ATOM 847 C CA . LYS A 1 109 ? 15.648 10.133 -13.164 1.00 95.75 109 LYS A CA 1
ATOM 848 C C . LYS A 1 109 ? 16.060 11.510 -12.664 1.00 95.75 109 LYS A C 1
ATOM 850 O O . LYS A 1 109 ? 15.532 11.945 -11.653 1.00 95.75 109 LYS A O 1
ATOM 855 N N . GLU A 1 110 ? 16.893 12.240 -13.402 1.00 93.75 110 GLU A N 1
ATOM 856 C CA . GLU A 1 110 ? 17.271 13.619 -13.050 1.00 93.75 110 GLU A CA 1
ATOM 857 C C . GLU A 1 110 ? 16.057 14.535 -12.836 1.00 93.75 110 GLU A C 1
ATOM 859 O O . GLU A 1 110 ? 16.090 15.413 -11.977 1.00 93.75 110 GLU A O 1
ATOM 864 N N . LEU A 1 111 ? 14.982 14.329 -13.605 1.00 89.81 111 LEU A N 1
ATOM 865 C CA . LEU A 1 111 ? 13.744 15.098 -13.480 1.00 89.81 111 LEU A CA 1
ATOM 866 C C . LEU A 1 111 ? 12.837 14.591 -12.349 1.00 89.81 111 LEU A C 1
ATOM 868 O O . LEU A 1 111 ? 12.238 15.396 -11.637 1.00 89.81 111 LEU A O 1
ATOM 872 N N . LEU A 1 112 ? 12.711 13.272 -12.182 1.00 94.00 112 LEU A N 1
ATOM 873 C CA . LEU A 1 112 ? 11.782 12.672 -11.218 1.00 94.00 112 LEU A CA 1
ATOM 874 C C . LEU A 1 112 ? 12.350 12.566 -9.800 1.00 94.00 112 LEU A C 1
ATOM 876 O O . LEU A 1 112 ? 11.585 12.679 -8.844 1.00 94.00 112 LEU A O 1
ATOM 880 N N . ASP A 1 113 ? 13.655 12.364 -9.640 1.00 95.31 113 ASP A N 1
ATOM 881 C CA . ASP A 1 113 ? 14.283 12.150 -8.335 1.00 95.31 113 ASP A CA 1
ATOM 882 C C . ASP A 1 113 ? 14.121 13.365 -7.401 1.00 95.31 113 ASP A C 1
ATOM 884 O O . ASP A 1 113 ? 13.735 13.154 -6.249 1.00 95.31 113 ASP A O 1
ATOM 888 N N . PRO A 1 114 ? 14.293 14.631 -7.845 1.00 95.06 114 PRO A N 1
ATOM 889 C CA . PRO A 1 114 ? 14.028 15.795 -6.998 1.00 95.06 114 PRO A CA 1
ATOM 890 C C . PRO A 1 114 ? 12.558 15.907 -6.578 1.00 95.06 114 PRO A C 1
ATOM 892 O O . PRO A 1 114 ? 12.273 16.256 -5.436 1.00 95.06 114 PRO A O 1
ATOM 895 N N . LEU A 1 115 ? 11.619 15.586 -7.477 1.00 93.81 115 LEU A N 1
ATOM 896 C CA . LEU A 1 115 ? 10.183 15.610 -7.176 1.00 93.81 115 LEU A CA 1
ATOM 897 C C . LEU A 1 115 ? 9.807 14.516 -6.178 1.00 93.81 115 LEU A C 1
ATOM 899 O O . LEU A 1 115 ? 9.039 14.753 -5.247 1.00 93.81 115 LEU A O 1
ATOM 903 N N . LYS A 1 116 ? 10.384 13.323 -6.339 1.00 96.12 116 LYS A N 1
ATOM 904 C CA . LYS A 1 116 ? 10.229 12.228 -5.387 1.00 96.12 116 LYS A CA 1
ATOM 905 C C . LYS A 1 116 ? 10.810 12.603 -4.025 1.00 96.12 116 LYS A C 1
ATOM 907 O O . LYS A 1 116 ? 10.122 12.435 -3.028 1.00 96.12 116 LYS A O 1
ATOM 912 N N . ALA A 1 117 ? 12.014 13.173 -3.985 1.00 96.12 117 ALA A N 1
ATOM 913 C CA . ALA A 1 117 ? 12.640 13.634 -2.749 1.00 96.12 117 ALA A CA 1
ATOM 914 C C . ALA A 1 117 ? 11.790 14.702 -2.041 1.00 96.12 117 ALA A C 1
ATOM 916 O O . ALA A 1 117 ? 11.601 14.627 -0.831 1.00 96.12 117 ALA A O 1
ATOM 917 N N . GLN A 1 118 ? 11.212 15.651 -2.785 1.00 95.31 118 GLN A N 1
ATOM 918 C CA . GLN A 1 118 ? 10.265 16.626 -2.235 1.00 95.31 118 GLN A CA 1
ATOM 919 C C . GLN A 1 118 ? 8.999 15.950 -1.696 1.00 95.31 118 GLN A C 1
ATOM 921 O O . GLN A 1 118 ? 8.574 16.247 -0.582 1.00 95.31 118 GLN A O 1
ATOM 926 N N . SER A 1 119 ? 8.409 15.015 -2.445 1.00 96.75 119 SER A N 1
ATOM 927 C CA . SER A 1 119 ? 7.234 14.261 -1.993 1.00 96.75 119 SER A CA 1
ATOM 928 C C . SER A 1 119 ? 7.518 13.443 -0.732 1.00 96.75 119 SER A C 1
ATOM 930 O O . SER A 1 119 ? 6.651 13.354 0.138 1.00 96.75 119 SER A O 1
ATOM 932 N N . ASP A 1 120 ? 8.693 12.827 -0.639 1.00 97.69 120 ASP A N 1
ATOM 933 C CA . ASP A 1 120 ? 9.103 12.036 0.517 1.00 97.69 120 ASP A CA 1
ATOM 934 C C . ASP A 1 120 ? 9.367 12.949 1.727 1.00 97.69 120 ASP A C 1
ATOM 936 O O . ASP A 1 120 ? 8.869 12.657 2.811 1.00 97.69 120 ASP A O 1
ATOM 940 N N . ALA A 1 121 ? 10.010 14.107 1.533 1.00 97.50 121 ALA A N 1
ATOM 941 C CA . ALA A 1 121 ? 10.201 15.115 2.581 1.00 97.50 121 ALA A CA 1
ATOM 942 C C . ALA A 1 121 ? 8.868 15.673 3.114 1.00 97.50 121 ALA A C 1
ATOM 944 O O . ALA A 1 121 ? 8.701 15.858 4.321 1.00 97.50 121 ALA A O 1
ATOM 945 N N . ILE A 1 122 ? 7.885 15.901 2.234 1.00 97.62 122 ILE A N 1
ATOM 946 C CA . ILE A 1 122 ? 6.524 16.289 2.636 1.00 97.62 122 ILE A CA 1
ATOM 947 C C . ILE A 1 122 ? 5.883 15.168 3.456 1.00 97.62 122 ILE A C 1
ATOM 949 O O . ILE A 1 122 ? 5.351 15.432 4.533 1.00 97.62 122 ILE A O 1
ATOM 953 N N . ARG A 1 123 ? 5.952 13.913 2.987 1.00 97.94 123 ARG A N 1
ATOM 954 C CA . ARG A 1 123 ? 5.396 12.764 3.717 1.00 97.94 123 ARG A CA 1
ATOM 955 C C . ARG A 1 123 ? 6.026 12.631 5.101 1.00 97.94 123 ARG A C 1
ATOM 957 O O . ARG A 1 123 ? 5.299 12.420 6.067 1.00 97.94 123 ARG A O 1
ATOM 964 N N . GLU A 1 124 ? 7.341 12.772 5.211 1.00 98.25 124 GLU A N 1
ATOM 965 C CA . GLU A 1 124 ? 8.063 12.710 6.482 1.00 98.25 124 GLU A CA 1
ATOM 966 C C . GLU A 1 124 ? 7.646 13.849 7.419 1.00 98.25 124 GLU A C 1
ATOM 968 O O . GLU A 1 124 ? 7.286 13.598 8.569 1.00 98.25 124 GLU A O 1
ATOM 973 N N . THR A 1 125 ? 7.574 15.079 6.904 1.00 98.25 125 THR A N 1
ATOM 974 C CA . THR A 1 125 ? 7.110 16.249 7.664 1.00 98.25 125 THR A CA 1
ATOM 975 C C . THR A 1 125 ? 5.704 16.030 8.221 1.00 98.25 125 THR A C 1
ATOM 977 O O . THR A 1 125 ? 5.472 16.231 9.410 1.00 98.25 125 THR A O 1
ATOM 980 N N . TYR A 1 126 ? 4.757 15.570 7.400 1.00 98.38 126 TYR A N 1
ATOM 981 C CA . TYR A 1 126 ? 3.397 15.293 7.869 1.00 98.38 126 TYR A CA 1
ATOM 982 C C . TYR A 1 126 ? 3.329 14.089 8.806 1.00 98.38 126 TYR A C 1
ATOM 984 O O . TYR A 1 126 ? 2.555 14.117 9.754 1.00 98.38 126 TYR A O 1
ATOM 992 N N . THR A 1 127 ? 4.158 13.066 8.599 1.00 98.19 127 THR A N 1
ATOM 993 C CA . THR A 1 127 ? 4.267 11.935 9.535 1.00 98.19 127 THR A CA 1
ATOM 994 C C . THR A 1 127 ? 4.688 12.426 10.920 1.00 98.19 127 THR A C 1
ATOM 996 O O . THR A 1 127 ? 4.083 12.044 11.919 1.00 98.19 127 THR A O 1
ATOM 999 N N . PHE A 1 128 ? 5.670 13.328 10.977 1.00 98.06 128 PHE A N 1
ATOM 1000 C CA . PHE A 1 128 ? 6.118 13.957 12.216 1.00 98.06 128 PHE A CA 1
ATOM 1001 C C . PHE A 1 128 ? 5.025 14.833 12.846 1.00 98.06 128 PHE A C 1
ATOM 1003 O O . PHE A 1 128 ? 4.700 14.663 14.019 1.00 98.06 128 PHE A O 1
ATOM 1010 N N . LEU A 1 129 ? 4.411 15.730 12.065 1.00 97.94 129 LEU A N 1
ATOM 1011 C CA . LEU A 1 129 ? 3.378 16.652 12.554 1.00 97.94 129 LEU A CA 1
ATOM 1012 C C . LEU A 1 129 ? 2.100 15.933 13.014 1.00 97.94 129 LEU A C 1
ATOM 1014 O O . LEU A 1 129 ? 1.475 16.353 13.985 1.00 97.94 129 LEU A O 1
ATOM 1018 N N . MET A 1 130 ? 1.705 14.852 12.337 1.00 98.12 130 MET A N 1
ATOM 1019 C CA . MET A 1 130 ? 0.518 14.066 12.689 1.00 98.12 130 MET A CA 1
ATOM 1020 C C . MET A 1 130 ? 0.775 13.054 13.809 1.00 98.12 130 MET A C 1
ATOM 1022 O O . MET A 1 130 ? -0.193 12.551 14.378 1.00 98.12 130 MET A O 1
ATOM 1026 N N . GLY A 1 131 ? 2.036 12.768 14.149 1.00 97.44 131 GLY A N 1
ATOM 1027 C CA . GLY A 1 131 ? 2.416 11.787 15.170 1.00 97.44 131 GLY A CA 1
ATOM 1028 C C . GLY A 1 131 ? 1.635 11.934 16.484 1.00 97.44 131 GLY A C 1
ATOM 1029 O O . GLY A 1 131 ? 0.940 10.990 16.861 1.00 97.44 131 GLY A O 1
ATOM 1030 N N . PRO A 1 132 ? 1.639 13.116 17.134 1.00 98.12 132 PRO A N 1
ATOM 1031 C CA . PRO A 1 132 ? 0.904 13.329 18.384 1.00 98.12 132 PRO A CA 1
ATOM 1032 C C . PRO A 1 132 ? -0.614 13.143 18.257 1.00 98.12 132 PRO A C 1
ATOM 1034 O O . PRO A 1 132 ? -1.261 12.674 19.189 1.00 98.12 132 PRO A O 1
ATOM 1037 N N . VAL A 1 133 ? -1.200 13.491 17.106 1.00 98.12 133 VAL A N 1
ATOM 1038 C CA . VAL A 1 133 ? -2.645 13.332 16.861 1.00 98.12 133 VAL A CA 1
ATOM 1039 C C . VAL A 1 133 ? -3.003 11.856 16.700 1.00 98.12 133 VAL A C 1
ATOM 1041 O O . VAL A 1 133 ? -3.993 11.399 17.268 1.00 98.12 133 VAL A O 1
ATOM 1044 N N . ILE A 1 134 ? -2.181 11.099 15.967 1.00 97.12 134 ILE A N 1
ATOM 1045 C CA . ILE A 1 134 ? -2.343 9.649 15.802 1.00 97.12 134 ILE A CA 1
ATOM 1046 C C . ILE A 1 134 ? -2.194 8.944 17.156 1.00 97.12 134 ILE A C 1
ATOM 1048 O O . ILE A 1 134 ? -3.007 8.085 17.488 1.00 97.12 134 ILE A O 1
ATOM 1052 N N . GLU A 1 135 ? -1.199 9.326 17.959 1.00 97.25 135 GLU A N 1
ATOM 1053 C CA . GLU A 1 135 ? -0.999 8.783 19.306 1.00 97.25 135 GLU A CA 1
ATOM 1054 C C . GLU A 1 135 ? -2.193 9.093 20.224 1.00 97.25 135 GLU A C 1
ATOM 1056 O O . GLU A 1 135 ? -2.715 8.198 20.893 1.00 97.25 135 GLU A O 1
ATOM 1061 N N . ALA A 1 136 ? -2.690 10.334 20.211 1.00 97.25 136 ALA A N 1
ATOM 1062 C CA . ALA A 1 136 ? -3.865 10.726 20.984 1.00 97.25 136 ALA A CA 1
ATOM 1063 C C . ALA A 1 136 ? -5.128 9.941 20.578 1.00 97.25 136 ALA A C 1
ATOM 1065 O O . ALA A 1 136 ? -5.875 9.492 21.456 1.00 97.25 136 ALA A O 1
ATOM 1066 N N . ASP A 1 137 ? -5.361 9.730 19.277 1.00 95.00 137 ASP A N 1
ATOM 1067 C CA . ASP A 1 137 ? -6.468 8.904 18.770 1.00 95.00 137 ASP A CA 1
ATOM 1068 C C . ASP A 1 137 ? -6.332 7.447 19.241 1.00 95.00 137 ASP A C 1
ATOM 1070 O O . ASP A 1 137 ? -7.276 6.895 19.810 1.00 95.00 137 ASP A O 1
ATOM 1074 N N . GLN A 1 138 ? -5.144 6.847 19.109 1.00 94.62 138 GLN A N 1
ATOM 1075 C CA . GLN A 1 138 ? -4.877 5.478 19.560 1.00 94.62 138 GLN A CA 1
ATOM 1076 C C . GLN A 1 138 ? -5.114 5.306 21.065 1.00 94.62 138 GLN A C 1
ATOM 1078 O O . GLN A 1 138 ? -5.815 4.376 21.474 1.00 94.62 138 GLN A O 1
ATOM 1083 N N . ILE A 1 139 ? -4.589 6.216 21.894 1.00 96.62 139 ILE A N 1
ATOM 1084 C CA . ILE A 1 139 ? -4.794 6.200 23.350 1.00 96.62 139 ILE A CA 1
ATOM 1085 C C . ILE A 1 139 ? -6.283 6.328 23.682 1.00 96.62 139 ILE A C 1
ATOM 1087 O O . ILE A 1 139 ? -6.791 5.612 24.549 1.00 96.62 139 ILE A O 1
ATOM 1091 N N . THR A 1 140 ? -7.000 7.222 23.000 1.00 93.31 140 THR A N 1
ATOM 1092 C CA . THR A 1 140 ? -8.431 7.443 23.241 1.00 93.31 140 THR A CA 1
ATOM 1093 C C . THR A 1 140 ? -9.244 6.202 22.881 1.00 93.31 140 THR A C 1
ATOM 1095 O O . THR A 1 140 ? -10.030 5.729 23.703 1.00 93.31 140 THR A O 1
ATOM 1098 N N . ARG A 1 141 ? -8.998 5.597 21.712 1.00 92.75 141 ARG A N 1
ATOM 1099 C CA . ARG A 1 141 ? -9.638 4.335 21.300 1.00 92.75 141 ARG A CA 1
ATOM 1100 C C . ARG A 1 141 ? -9.331 3.190 22.258 1.00 92.75 141 ARG A C 1
ATOM 1102 O O . ARG A 1 141 ? -10.236 2.427 22.599 1.00 92.75 141 ARG A O 1
ATOM 1109 N N . ALA A 1 142 ? -8.087 3.079 22.722 1.00 91.56 142 ALA A N 1
ATOM 1110 C CA . ALA A 1 142 ? -7.691 2.065 23.694 1.00 91.56 142 ALA A CA 1
ATOM 1111 C C . ALA A 1 142 ? -8.445 2.237 25.022 1.00 91.56 142 ALA A C 1
ATOM 1113 O O . ALA A 1 142 ? -8.997 1.268 25.538 1.00 91.56 142 ALA A O 1
ATOM 1114 N N . LYS A 1 143 ? -8.553 3.470 25.538 1.00 92.75 143 LYS A N 1
ATOM 1115 C CA . LYS A 1 143 ? -9.324 3.778 26.755 1.00 92.75 143 LYS A CA 1
ATOM 1116 C C . LYS A 1 143 ? -10.816 3.490 26.591 1.00 92.75 143 LYS A C 1
ATOM 1118 O O . LYS A 1 143 ? -11.412 2.895 27.483 1.00 92.75 143 LYS A O 1
ATOM 1123 N N . MET A 1 144 ? -11.410 3.866 25.457 1.00 91.69 144 MET A N 1
ATOM 1124 C CA . MET A 1 144 ? -12.815 3.561 25.158 1.00 91.69 144 MET A CA 1
ATOM 1125 C C . MET A 1 144 ? -13.061 2.052 25.100 1.00 91.69 144 MET A C 1
ATOM 1127 O O . MET A 1 144 ? -14.022 1.561 25.684 1.00 91.69 144 MET A O 1
ATOM 1131 N N . THR A 1 145 ? -12.164 1.308 24.449 1.00 90.25 145 THR A N 1
ATOM 1132 C CA . THR A 1 145 ? -12.246 -0.157 24.377 1.00 90.25 145 THR A CA 1
ATOM 1133 C C . THR A 1 145 ? -12.122 -0.774 25.770 1.00 90.25 145 THR A C 1
ATOM 1135 O O . THR A 1 145 ? -12.967 -1.579 26.143 1.00 90.25 145 THR A O 1
ATOM 1138 N N . ALA A 1 146 ? -11.138 -0.344 26.569 1.00 88.88 146 ALA A N 1
ATOM 1139 C CA . ALA A 1 146 ? -10.936 -0.819 27.939 1.00 88.88 146 ALA A CA 1
ATOM 1140 C C . ALA A 1 146 ? -12.163 -0.566 28.831 1.00 88.88 146 ALA A C 1
ATOM 1142 O O . ALA A 1 146 ? -12.591 -1.448 29.576 1.00 88.88 146 ALA A O 1
ATOM 1143 N N . TYR A 1 147 ? -12.771 0.617 28.717 1.00 92.56 147 TYR A N 1
ATOM 1144 C CA . TYR A 1 147 ? -14.012 0.935 29.415 1.00 92.56 147 TYR A CA 1
ATOM 1145 C C . TYR A 1 147 ? -15.145 -0.018 29.019 1.00 92.56 147 TYR A C 1
ATOM 1147 O O . TYR A 1 147 ? -15.769 -0.606 29.897 1.00 92.56 147 TYR A O 1
ATOM 1155 N N . LEU A 1 148 ? -15.381 -0.231 27.720 1.00 87.06 148 LEU A N 1
ATOM 1156 C CA . LEU A 1 148 ? -16.438 -1.135 27.252 1.00 87.06 148 LEU A CA 1
ATOM 1157 C C . LEU A 1 148 ? -16.191 -2.587 27.684 1.00 87.06 148 LEU A C 1
ATOM 1159 O O . LEU A 1 148 ? -17.131 -3.266 28.095 1.00 87.06 148 LEU A O 1
ATOM 1163 N N . THR A 1 149 ? -14.938 -3.052 27.667 1.00 89.19 149 THR A N 1
ATOM 1164 C CA . THR A 1 149 ? -14.594 -4.387 28.180 1.00 89.19 149 THR A CA 1
ATOM 1165 C C . THR A 1 149 ? -14.840 -4.512 29.682 1.00 89.19 149 THR A C 1
ATOM 1167 O O . THR A 1 149 ? -15.311 -5.550 30.139 1.00 89.19 149 THR A O 1
ATOM 1170 N N . GLU A 1 150 ? -14.579 -3.453 30.454 1.00 93.12 150 GLU A N 1
ATOM 1171 C CA . GLU A 1 150 ? -14.839 -3.443 31.894 1.00 93.12 150 GLU A CA 1
ATOM 1172 C C . GLU A 1 150 ? -16.341 -3.407 32.197 1.00 93.12 150 GLU A C 1
ATOM 1174 O O . GLU A 1 150 ? -16.807 -4.148 33.059 1.00 93.12 150 GLU A O 1
ATOM 1179 N N . GLN A 1 151 ? -17.123 -2.622 31.450 1.00 92.31 151 GLN A N 1
ATOM 1180 C CA . GLN A 1 151 ? -18.586 -2.634 31.557 1.00 92.31 151 GLN A CA 1
ATOM 1181 C C . GLN A 1 151 ? -19.156 -4.027 31.254 1.00 92.31 151 GLN A C 1
ATOM 1183 O O . GLN A 1 151 ? -19.995 -4.527 32.004 1.00 92.31 151 GLN A O 1
ATOM 1188 N N . ALA A 1 152 ? -18.648 -4.697 30.215 1.00 91.00 152 ALA A N 1
ATOM 1189 C CA . ALA A 1 152 ? -19.032 -6.071 29.901 1.00 91.00 152 ALA A CA 1
ATOM 1190 C C . ALA A 1 152 ? -18.665 -7.053 31.032 1.00 91.00 152 ALA A C 1
ATOM 1192 O O . ALA A 1 152 ? -19.464 -7.927 31.369 1.00 91.00 152 ALA A O 1
ATOM 1193 N N . ARG A 1 153 ? -17.493 -6.888 31.665 1.00 94.81 153 ARG A N 1
ATOM 1194 C CA . ARG A 1 153 ? -17.059 -7.701 32.815 1.00 94.81 153 ARG A CA 1
ATOM 1195 C C . ARG A 1 153 ? -17.966 -7.511 34.032 1.00 94.81 153 ARG A C 1
ATOM 1197 O O . ARG A 1 153 ? -18.390 -8.498 34.629 1.00 94.81 153 ARG A O 1
ATOM 1204 N N . ILE A 1 154 ? -18.270 -6.262 34.390 1.00 93.44 154 ILE A N 1
ATOM 1205 C CA . ILE A 1 154 ? -19.164 -5.927 35.510 1.00 93.44 154 ILE A CA 1
ATOM 1206 C C . ILE A 1 154 ? -20.546 -6.541 35.279 1.00 93.44 154 ILE A C 1
ATOM 1208 O O . ILE A 1 154 ? -21.101 -7.161 36.185 1.00 93.44 154 ILE A O 1
ATOM 1212 N N . LYS A 1 155 ? -21.074 -6.424 34.058 1.00 91.62 155 LYS A N 1
ATOM 1213 C CA . LYS A 1 155 ? -22.359 -7.010 33.672 1.00 91.62 155 LYS A CA 1
ATOM 1214 C C . LYS A 1 155 ? -22.368 -8.534 33.817 1.00 91.62 155 LYS A C 1
ATOM 1216 O O . LYS A 1 155 ? -23.259 -9.073 34.467 1.00 91.62 155 LYS A O 1
ATOM 1221 N N . ALA A 1 156 ? -21.361 -9.220 33.276 1.00 94.06 156 ALA A N 1
ATOM 1222 C CA . ALA A 1 156 ? -21.252 -10.675 33.383 1.00 94.06 156 ALA A CA 1
ATOM 1223 C C . ALA A 1 156 ? -21.179 -11.146 34.849 1.00 94.06 156 ALA A C 1
ATOM 1225 O O . ALA A 1 156 ? -21.777 -12.157 35.212 1.00 94.06 156 ALA A O 1
ATOM 1226 N N . GLU A 1 157 ? -20.491 -10.394 35.713 1.00 96.00 157 GLU A N 1
ATOM 1227 C CA . GLU A 1 157 ? -20.419 -10.696 37.145 1.00 96.00 157 GLU A CA 1
ATOM 1228 C C . GLU A 1 157 ? -21.762 -10.469 37.860 1.00 96.00 157 GLU A C 1
ATOM 1230 O O . GLU A 1 157 ? -22.172 -11.297 38.674 1.00 96.00 157 GLU A O 1
ATOM 1235 N N . GLN A 1 158 ? -22.489 -9.395 37.531 1.00 94.56 158 GLN A N 1
ATOM 1236 C CA . GLN A 1 158 ? -23.843 -9.155 38.049 1.00 94.56 158 GLN A CA 1
ATOM 1237 C C . GLN A 1 158 ? -24.808 -10.277 37.646 1.00 94.56 158 GLN A C 1
ATOM 1239 O O . GLN A 1 158 ? -25.567 -10.773 38.480 1.00 94.56 158 GLN A O 1
ATOM 1244 N N . GLU A 1 159 ? -24.752 -10.716 36.388 1.00 95.00 159 GLU A N 1
ATOM 1245 C CA . GLU A 1 159 ? -25.549 -11.836 35.884 1.00 95.00 159 GLU A CA 1
ATOM 1246 C C . GLU A 1 159 ? -25.197 -13.144 36.603 1.00 95.00 159 GLU A C 1
ATOM 1248 O O . GLU A 1 159 ? -26.101 -13.860 37.037 1.00 95.00 159 GLU A O 1
ATOM 1253 N N . ARG A 1 160 ? -23.905 -13.419 36.826 1.00 96.12 160 ARG A N 1
ATOM 1254 C CA . ARG A 1 160 ? -23.433 -14.591 37.581 1.00 96.12 160 ARG A CA 1
ATOM 1255 C C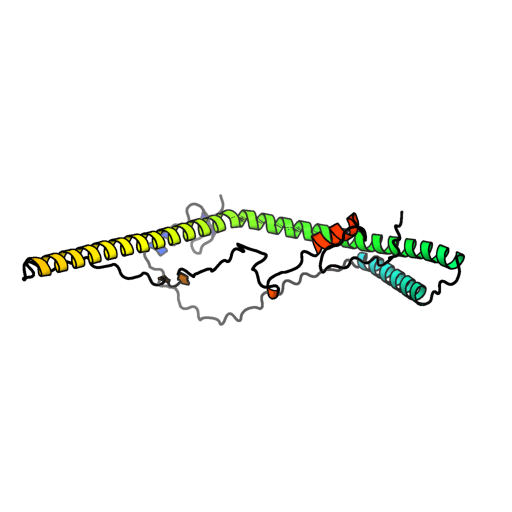 . ARG A 1 160 ? -23.951 -14.597 39.020 1.00 96.12 160 ARG A C 1
ATOM 1257 O O . ARG A 1 160 ? -24.433 -15.624 39.491 1.00 96.12 160 ARG A O 1
ATOM 1264 N N . ILE A 1 161 ? -23.889 -13.461 39.717 1.00 95.50 161 ILE A N 1
ATOM 1265 C CA . ILE A 1 161 ? -24.414 -13.327 41.087 1.00 95.50 161 ILE A CA 1
ATOM 1266 C C . ILE A 1 161 ? -25.933 -13.537 41.104 1.00 95.50 161 ILE A C 1
ATOM 1268 O O . ILE A 1 161 ? -26.447 -14.232 41.981 1.00 95.50 161 ILE A O 1
ATOM 1272 N N . ASN A 1 162 ? -26.658 -12.967 40.139 1.00 95.19 162 ASN A N 1
ATOM 1273 C CA . ASN A 1 162 ? -28.104 -13.147 40.030 1.00 95.19 162 ASN A CA 1
ATOM 1274 C C . ASN A 1 162 ? -28.484 -14.609 39.766 1.00 95.19 162 ASN A C 1
ATOM 1276 O O . ASN A 1 162 ? -29.396 -15.115 40.416 1.00 95.19 162 ASN A O 1
ATOM 1280 N N . GLN A 1 163 ? -27.759 -15.303 38.885 1.00 94.88 163 GLN A N 1
ATOM 1281 C CA . GLN A 1 163 ? -27.943 -16.737 38.642 1.00 94.88 163 GLN A CA 1
ATOM 1282 C C . GLN A 1 163 ? -27.717 -17.550 39.920 1.00 94.88 163 GLN A C 1
ATOM 1284 O O . GLN A 1 163 ? -28.588 -18.321 40.312 1.00 94.88 163 GLN A O 1
ATOM 1289 N N . GLN A 1 164 ? -26.620 -17.302 40.642 1.00 95.00 164 GLN A N 1
ATOM 1290 C CA . GLN A 1 164 ? -26.337 -17.988 41.909 1.00 95.00 164 GLN A CA 1
ATOM 1291 C C . GLN A 1 164 ? -27.415 -17.745 42.974 1.00 95.00 164 GLN A C 1
ATOM 1293 O O . GLN A 1 164 ? -27.762 -18.656 43.724 1.00 95.00 164 GLN A O 1
ATOM 1298 N N . ARG A 1 165 ? -27.972 -16.529 43.049 1.00 92.94 165 ARG A N 1
ATOM 1299 C CA . ARG A 1 165 ? -29.076 -16.210 43.972 1.00 92.94 165 ARG A CA 1
ATOM 1300 C C . ARG A 1 165 ? -30.363 -16.946 43.612 1.00 92.94 165 ARG A C 1
ATOM 1302 O O . ARG A 1 165 ? -31.052 -17.414 44.514 1.00 92.94 165 ARG A O 1
ATOM 1309 N N . LEU A 1 166 ? -30.679 -17.047 42.323 1.00 93.38 166 LEU A N 1
ATOM 1310 C CA . LEU A 1 166 ? -31.841 -17.795 41.843 1.00 93.38 166 LEU A CA 1
ATOM 1311 C C . LEU A 1 166 ? -31.691 -19.290 42.137 1.00 93.38 166 LEU A C 1
ATOM 1313 O O . LEU A 1 166 ? -32.586 -19.879 42.736 1.00 93.38 166 LEU A O 1
ATOM 1317 N N . GLU A 1 167 ? -30.540 -19.879 41.813 1.00 94.12 167 GLU A N 1
ATOM 1318 C CA . GLU A 1 167 ? -30.250 -21.292 42.081 1.00 94.12 167 GLU A CA 1
ATOM 1319 C C . GLU A 1 167 ? -30.320 -21.623 43.578 1.00 94.12 167 GLU A C 1
ATOM 1321 O O . GLU A 1 167 ? -30.916 -22.630 43.969 1.00 94.12 167 GLU A O 1
ATOM 1326 N N . ALA A 1 168 ? -29.760 -20.761 44.435 1.00 92.75 168 ALA A N 1
ATOM 1327 C CA . ALA A 1 168 ? -29.835 -20.928 45.884 1.00 92.75 168 ALA A CA 1
ATOM 1328 C C . ALA A 1 168 ? -31.286 -20.871 46.390 1.00 92.75 168 ALA A C 1
ATOM 1330 O O . ALA A 1 168 ? -31.693 -21.713 47.190 1.00 92.75 168 ALA A O 1
ATOM 1331 N N . ALA A 1 169 ? -32.087 -19.927 45.892 1.00 90.88 169 ALA A N 1
ATOM 1332 C CA . ALA A 1 169 ? -33.490 -19.805 46.271 1.00 90.88 169 ALA A CA 1
ATOM 1333 C C . ALA A 1 169 ? -34.339 -20.995 45.800 1.00 90.88 169 ALA A C 1
ATOM 1335 O O . ALA A 1 169 ? -35.210 -21.466 46.532 1.00 90.88 169 ALA A O 1
ATOM 1336 N N . GLU A 1 170 ? -34.068 -21.525 44.606 1.00 91.62 170 GLU A N 1
ATOM 1337 C CA . GLU A 1 170 ? -34.707 -22.747 44.116 1.00 91.62 170 GLU A CA 1
ATOM 1338 C C . GLU A 1 170 ? -34.333 -23.970 44.958 1.00 91.62 170 GLU A C 1
ATOM 1340 O O . GLU A 1 170 ? -35.192 -24.803 45.262 1.00 91.62 170 GLU A O 1
ATOM 1345 N N . ALA A 1 171 ? -33.062 -24.092 45.347 1.00 91.88 171 ALA A N 1
ATOM 1346 C CA . ALA A 1 171 ? -32.604 -25.163 46.222 1.00 91.88 171 ALA A CA 1
ATOM 1347 C C . ALA A 1 171 ? -33.271 -25.077 47.605 1.00 91.88 171 ALA A C 1
ATOM 1349 O O . ALA A 1 171 ? -33.738 -26.095 48.117 1.00 91.88 171 ALA A O 1
ATOM 1350 N N . GLU A 1 172 ? -33.390 -23.876 48.180 1.00 89.75 172 GLU A N 1
ATOM 1351 C CA . GLU A 1 172 ? -34.109 -23.658 49.440 1.00 89.75 172 GLU A CA 1
ATOM 1352 C C . GLU A 1 172 ? -35.596 -24.008 49.327 1.00 89.75 172 GLU A C 1
ATOM 1354 O O . GLU A 1 172 ? -36.125 -24.693 50.204 1.00 89.75 172 GLU A O 1
ATOM 1359 N N . MET A 1 173 ? -36.258 -23.612 48.235 1.00 88.56 173 MET A N 1
ATOM 1360 C CA . MET A 1 173 ? -37.665 -23.941 47.990 1.00 88.56 173 MET A CA 1
ATOM 1361 C C . MET A 1 173 ? -37.877 -25.457 47.902 1.00 88.56 173 MET A C 1
ATOM 1363 O O . MET A 1 173 ? -38.812 -25.983 48.503 1.00 88.56 173 MET A O 1
ATOM 1367 N N . LYS A 1 174 ? -36.987 -26.181 47.210 1.00 91.50 174 LYS A N 1
ATOM 1368 C CA . LYS A 1 174 ? -37.051 -27.649 47.108 1.00 91.50 174 LYS A CA 1
ATOM 1369 C C . LYS A 1 174 ? -36.866 -28.344 48.458 1.00 91.50 174 LYS A C 1
ATOM 1371 O O . LYS A 1 174 ? -37.428 -29.415 48.661 1.00 91.50 174 LYS A O 1
ATOM 1376 N N . LEU A 1 175 ? -36.078 -27.759 49.361 1.00 89.44 175 LEU A N 1
ATOM 1377 C CA . LEU A 1 175 ? -35.721 -28.375 50.641 1.00 89.44 175 LEU A CA 1
ATOM 1378 C C . LEU A 1 175 ? -36.715 -28.032 51.762 1.00 89.44 175 LEU A C 1
ATOM 1380 O O . LEU A 1 175 ? -37.015 -28.892 52.586 1.00 89.44 175 LEU A O 1
ATOM 1384 N N . LYS A 1 176 ? -37.238 -26.798 51.796 1.00 86.81 176 LYS A N 1
ATOM 1385 C CA . LYS A 1 176 ? -38.179 -26.321 52.829 1.00 86.81 176 LYS A CA 1
ATOM 1386 C C . LYS A 1 176 ? -39.651 -26.319 52.404 1.00 86.81 176 LYS A C 1
ATOM 1388 O O . LYS A 1 176 ? -40.506 -26.264 53.278 1.00 86.81 176 LYS A O 1
ATOM 1393 N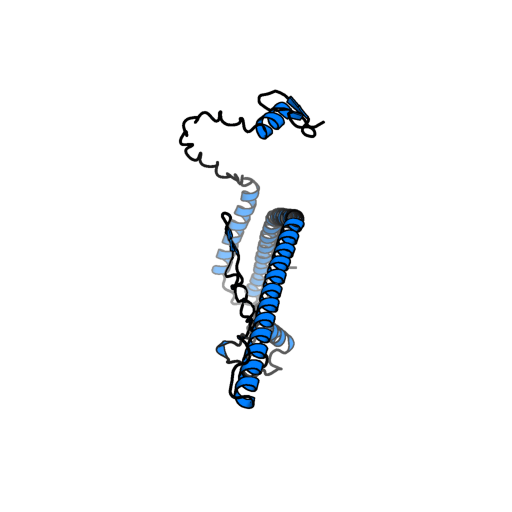 N . GLY A 1 177 ? -39.964 -26.374 51.109 1.00 76.88 177 GLY A N 1
ATOM 1394 C CA . GLY A 1 177 ? -41.341 -26.362 50.594 1.00 76.88 177 GLY A CA 1
ATOM 1395 C C . GLY A 1 177 ? -42.020 -24.985 50.551 1.00 76.88 177 GLY A C 1
ATOM 1396 O O . GLY A 1 177 ? -43.074 -24.860 49.936 1.00 76.88 177 GLY A O 1
ATOM 1397 N N . GLU A 1 178 ? -41.412 -23.945 51.130 1.00 75.56 178 GLU A N 1
ATOM 1398 C CA . GLU A 1 178 ? -41.894 -22.558 51.108 1.00 75.56 178 GLU A CA 1
ATOM 1399 C C . GLU A 1 178 ? -40.729 -21.584 50.844 1.00 75.56 178 GLU A C 1
ATOM 1401 O O . GLU A 1 178 ? -39.614 -21.768 51.340 1.00 75.56 178 GLU A O 1
ATOM 1406 N N . LEU A 1 179 ? -40.978 -20.536 50.051 1.00 63.47 179 LEU A N 1
ATOM 1407 C CA . LEU A 1 179 ? -40.025 -19.447 49.799 1.00 63.47 179 LEU A CA 1
ATOM 1408 C C . LEU A 1 179 ? -40.013 -18.495 50.999 1.00 63.47 179 LEU A C 1
ATOM 1410 O O . LEU A 1 179 ? -40.926 -17.692 51.174 1.00 63.47 179 LEU A O 1
ATOM 1414 N N . THR A 1 180 ? -38.966 -18.562 51.817 1.00 62.72 180 THR A N 1
ATOM 1415 C CA . THR A 1 180 ? -38.896 -17.782 53.065 1.00 62.72 180 THR A CA 1
ATOM 1416 C C . THR A 1 180 ? -38.697 -16.268 52.851 1.00 62.72 180 THR A C 1
ATOM 1418 O O . THR A 1 180 ? -38.960 -15.494 53.768 1.00 62.72 180 THR A O 1
ATOM 1421 N N . ALA A 1 181 ? -38.247 -15.815 51.670 1.00 68.88 181 ALA A N 1
ATOM 1422 C CA . ALA A 1 181 ? -38.101 -14.392 51.333 1.00 68.88 181 ALA A CA 1
ATOM 1423 C C . ALA A 1 181 ? -38.021 -14.159 49.806 1.00 68.88 181 ALA A C 1
ATOM 1425 O O . ALA A 1 181 ? -37.499 -15.017 49.091 1.00 68.88 181 ALA A O 1
ATOM 1426 N N . PRO A 1 182 ? -38.489 -13.005 49.283 1.00 74.50 182 PRO A N 1
ATOM 1427 C CA . PRO A 1 182 ? -38.299 -12.651 47.879 1.00 74.50 182 PRO A CA 1
ATOM 1428 C C . PRO A 1 182 ? -36.809 -12.453 47.575 1.00 74.50 182 PRO A C 1
ATOM 1430 O O . PRO A 1 182 ? -36.114 -11.701 48.263 1.00 74.50 182 PRO A O 1
ATOM 1433 N N . VAL A 1 183 ? -36.315 -13.123 46.531 1.00 81.12 183 VAL A N 1
ATOM 1434 C CA . VAL A 1 183 ? -34.927 -12.987 46.077 1.00 81.12 183 VAL A CA 1
ATOM 1435 C C . VAL A 1 183 ? -34.725 -11.570 45.561 1.00 81.12 183 VAL A C 1
ATOM 1437 O O . VAL A 1 183 ? -35.262 -11.193 44.521 1.00 81.12 183 VAL A O 1
ATOM 1440 N N . ASN A 1 184 ? -33.948 -10.774 46.288 1.00 87.38 184 ASN A N 1
ATOM 1441 C CA . ASN A 1 184 ? -33.562 -9.452 45.824 1.00 87.38 184 ASN A CA 1
ATOM 1442 C C . ASN A 1 184 ? -32.501 -9.608 44.723 1.00 87.38 184 ASN A C 1
ATOM 1444 O O . ASN A 1 184 ? -31.320 -9.835 45.012 1.00 87.38 184 ASN A O 1
ATOM 1448 N N . LEU A 1 185 ? -32.937 -9.568 43.465 1.00 88.31 185 LEU A N 1
ATOM 1449 C CA . LEU A 1 185 ? -32.056 -9.590 42.301 1.00 88.31 185 LEU A CA 1
ATOM 1450 C C . LEU A 1 185 ? -31.403 -8.221 42.134 1.00 88.31 185 LEU A C 1
ATOM 1452 O O . LEU A 1 185 ? -32.053 -7.187 42.267 1.00 88.31 185 LEU A O 1
ATOM 1456 N N . MET A 1 186 ? -30.108 -8.216 41.835 1.00 88.31 186 MET A N 1
ATOM 1457 C CA . MET A 1 186 ? -29.417 -6.981 41.487 1.00 88.31 186 MET A CA 1
ATOM 1458 C C . MET A 1 186 ? -29.867 -6.537 40.093 1.00 88.31 186 MET A C 1
ATOM 1460 O O . MET A 1 186 ? -29.930 -7.351 39.173 1.00 88.31 186 MET A O 1
ATOM 1464 N N . GLU A 1 187 ? -30.164 -5.252 39.922 1.00 90.44 187 GLU A N 1
ATOM 1465 C CA . GLU A 1 187 ? -30.477 -4.690 38.608 1.00 90.44 187 GLU A CA 1
ATOM 1466 C C . GLU A 1 187 ? -29.221 -4.726 37.724 1.00 90.44 187 GLU A C 1
ATOM 1468 O O . GLU A 1 187 ? -28.192 -4.133 38.057 1.00 90.44 187 GLU A O 1
ATOM 1473 N N . VAL A 1 188 ? -29.288 -5.478 36.621 1.00 91.25 188 VAL A N 1
ATOM 1474 C CA . VAL A 1 188 ? -28.194 -5.580 35.646 1.00 91.25 188 VAL A CA 1
ATOM 1475 C C . VAL A 1 188 ? -28.176 -4.306 34.814 1.00 91.25 188 VAL A C 1
ATOM 1477 O O . VAL A 1 188 ? -29.205 -3.909 34.265 1.00 91.25 188 VAL A O 1
ATOM 1480 N N . GLN A 1 189 ? -27.012 -3.667 34.699 1.00 88.81 189 GLN A N 1
ATOM 1481 C CA . GLN A 1 189 ? -26.898 -2.448 33.899 1.00 88.81 189 GLN A CA 1
ATOM 1482 C C . GLN A 1 189 ? -27.235 -2.718 32.418 1.00 88.81 189 GLN A C 1
ATOM 1484 O O . GLN A 1 189 ? -26.838 -3.756 31.872 1.00 88.81 189 GLN A O 1
ATOM 1489 N N . PRO A 1 190 ? -27.966 -1.807 31.745 1.00 88.06 190 PRO A N 1
ATOM 1490 C CA . PRO A 1 190 ? -28.337 -1.985 30.349 1.00 88.06 190 PRO A CA 1
ATOM 1491 C C . PRO A 1 190 ? -27.098 -1.993 29.448 1.00 88.06 190 PRO A C 1
ATOM 1493 O O . PRO A 1 190 ? -26.111 -1.305 29.699 1.00 88.06 190 PRO A O 1
ATOM 1496 N N . ASP A 1 191 ? -27.170 -2.768 28.368 1.00 84.19 191 ASP A N 1
ATOM 1497 C CA . ASP A 1 191 ? -26.078 -2.875 27.404 1.00 84.19 191 ASP A CA 1
ATOM 1498 C C . ASP A 1 191 ? -25.843 -1.535 26.692 1.00 84.19 191 ASP A C 1
ATOM 1500 O O . ASP A 1 191 ? -26.777 -0.955 26.125 1.00 84.19 191 ASP A O 1
ATOM 1504 N N . VAL A 1 192 ? -24.601 -1.043 26.702 1.00 84.38 192 VAL A N 1
ATOM 1505 C CA . VAL A 1 192 ? -24.235 0.233 26.071 1.00 84.38 192 VAL A CA 1
ATOM 1506 C C . VAL A 1 192 ? -24.135 0.023 24.559 1.00 84.38 192 VAL A C 1
ATOM 1508 O O . VAL A 1 192 ? -23.057 -0.106 23.978 1.00 84.38 192 VAL A O 1
ATOM 1511 N N . LYS A 1 193 ? -25.291 -0.031 23.894 1.00 81.38 193 LYS A N 1
ATOM 1512 C CA . LYS A 1 193 ? -25.391 -0.148 22.436 1.00 81.38 193 LYS A CA 1
ATOM 1513 C C . LYS A 1 193 ? -25.040 1.176 21.770 1.00 81.38 193 LYS A C 1
ATOM 1515 O O . LYS A 1 193 ? -25.942 1.947 21.486 1.00 81.38 193 LYS A O 1
ATOM 1520 N N . GLY A 1 194 ? -23.753 1.394 21.502 1.00 84.75 194 GLY A N 1
ATOM 1521 C CA . GLY A 1 194 ? -23.218 2.467 20.657 1.00 84.75 194 GLY A CA 1
ATOM 1522 C C . GLY A 1 194 ? -23.637 3.894 21.045 1.00 84.75 194 GLY A C 1
ATOM 1523 O O . GLY A 1 194 ? -24.802 4.274 20.993 1.00 84.75 194 GLY A O 1
ATOM 1524 N N . VAL A 1 195 ? -22.679 4.758 21.367 1.00 92.25 195 VAL A N 1
ATOM 1525 C CA . VAL A 1 195 ? -22.995 6.143 21.743 1.00 92.25 195 VAL A CA 1
ATOM 1526 C C . VAL A 1 195 ? -23.083 7.005 20.487 1.00 92.25 195 VAL A C 1
ATOM 1528 O O . VAL A 1 195 ? -22.102 7.128 19.749 1.00 92.25 195 VAL A O 1
ATOM 1531 N N . LYS A 1 196 ? -24.253 7.608 20.248 1.00 92.62 196 LYS A N 1
ATOM 1532 C CA . LYS A 1 196 ? -24.450 8.647 19.228 1.00 92.62 196 LYS A CA 1
ATOM 1533 C C . LYS A 1 196 ? -24.296 10.022 19.870 1.00 92.62 196 LYS A C 1
ATOM 1535 O O . LYS A 1 196 ? -24.961 10.318 20.857 1.00 92.62 196 LYS A O 1
ATOM 1540 N N . THR A 1 197 ? -23.437 10.847 19.297 1.00 94.56 197 THR A N 1
ATOM 1541 C CA . THR A 1 197 ? -23.233 12.253 19.648 1.00 94.56 197 THR A CA 1
ATOM 1542 C C . THR A 1 197 ? -23.529 13.121 18.424 1.00 94.56 197 THR A C 1
ATOM 1544 O O . THR A 1 197 ? -23.728 12.608 17.323 1.00 94.56 197 THR A O 1
ATOM 1547 N N . GLU A 1 198 ? -23.543 14.443 18.594 1.00 96.06 198 GLU A N 1
ATOM 1548 C CA . GLU A 1 198 ? -23.707 15.388 17.477 1.00 96.06 198 GLU A CA 1
ATOM 1549 C C . GLU A 1 198 ? -22.576 15.286 16.440 1.00 96.06 198 GLU A C 1
ATOM 1551 O O . GLU A 1 198 ? -22.795 15.526 15.256 1.00 96.06 198 GLU A O 1
ATOM 1556 N N . LEU A 1 199 ? -21.373 14.889 16.873 1.00 94.50 199 LEU A N 1
ATOM 1557 C CA . LEU A 1 199 ? -20.181 14.790 16.024 1.00 94.50 199 LEU A CA 1
ATOM 1558 C C . LEU A 1 199 ? -20.001 13.409 15.378 1.00 94.50 199 LEU A C 1
ATOM 1560 O O . LEU A 1 199 ? -19.160 13.254 14.494 1.00 94.50 199 LEU A O 1
ATOM 1564 N N . GLY A 1 200 ? -20.760 12.395 15.804 1.00 92.56 200 GLY A N 1
ATOM 1565 C CA . GLY A 1 200 ? -20.692 11.060 15.215 1.00 92.56 200 GLY A CA 1
ATOM 1566 C C . GLY A 1 200 ? -21.204 9.947 16.122 1.00 92.56 200 GLY A C 1
ATOM 1567 O O . GLY A 1 200 ? -21.721 10.169 17.211 1.00 92.56 200 GLY A O 1
ATOM 1568 N N . SER A 1 201 ? -21.057 8.705 15.668 1.00 92.75 201 SER A N 1
ATOM 1569 C CA . SER A 1 201 ? -21.405 7.514 16.445 1.00 92.75 201 SER A CA 1
ATOM 1570 C C . SER A 1 201 ? -20.170 6.674 16.734 1.00 92.75 201 SER A C 1
ATOM 1572 O O . SER A 1 201 ? -19.355 6.453 15.840 1.00 92.75 201 SER A O 1
ATOM 1574 N N . SER A 1 202 ? -20.068 6.152 17.954 1.00 90.50 202 SER A N 1
ATOM 1575 C CA . SER A 1 202 ? -19.029 5.201 18.354 1.00 90.50 202 SER A CA 1
ATOM 1576 C C . SER A 1 202 ? -19.649 3.869 18.771 1.00 90.50 202 SER A C 1
ATOM 1578 O O . SER A 1 202 ? -20.676 3.837 19.445 1.00 90.50 202 SER A O 1
ATOM 1580 N N . GLY A 1 203 ? -19.037 2.762 18.355 1.00 89.12 203 GLY A N 1
ATOM 1581 C CA . GLY A 1 203 ? -19.468 1.406 18.685 1.00 89.12 203 GLY A CA 1
ATOM 1582 C C . GLY A 1 203 ? -18.371 0.397 18.361 1.00 89.12 203 GLY A C 1
ATOM 1583 O O . GLY A 1 203 ? -17.475 0.687 17.568 1.00 89.12 203 GLY A O 1
ATOM 1584 N N . LEU A 1 204 ? -18.427 -0.774 18.994 1.00 89.50 204 LEU A N 1
ATOM 1585 C CA . LEU A 1 204 ? -17.545 -1.888 18.656 1.00 89.50 204 LEU A CA 1
ATOM 1586 C C . LEU A 1 204 ? -18.064 -2.587 17.397 1.00 89.50 204 LEU A C 1
ATOM 1588 O O . LEU A 1 204 ? -19.269 -2.686 17.176 1.00 89.50 204 LEU A O 1
ATOM 1592 N N . THR A 1 205 ? -17.143 -3.035 16.551 1.00 87.25 205 THR A N 1
ATOM 1593 C CA . THR A 1 205 ? -17.435 -3.839 15.361 1.00 87.25 205 THR A CA 1
ATOM 1594 C C . THR A 1 205 ? -16.515 -5.047 15.368 1.00 87.25 205 THR A C 1
ATOM 1596 O O . THR A 1 205 ? -15.314 -4.910 15.610 1.00 87.25 205 THR A O 1
ATOM 1599 N N . ASP A 1 206 ? -17.076 -6.220 15.091 1.00 89.31 206 ASP A N 1
ATOM 1600 C CA . ASP A 1 206 ? -16.317 -7.463 15.070 1.00 89.31 206 ASP A CA 1
ATOM 1601 C C . ASP A 1 206 ? -15.471 -7.553 13.796 1.00 89.31 206 ASP A C 1
ATOM 1603 O O . ASP A 1 206 ? -15.984 -7.587 12.675 1.00 89.31 206 ASP A O 1
ATOM 1607 N N . HIS A 1 207 ? -14.151 -7.609 13.971 1.00 83.06 207 HIS A N 1
ATOM 1608 C CA . HIS A 1 207 ? -13.198 -7.855 12.894 1.00 83.06 207 HIS A CA 1
ATOM 1609 C C . HIS A 1 207 ? -12.704 -9.300 12.950 1.00 83.06 207 HIS A C 1
ATOM 1611 O O . HIS A 1 207 ? -11.783 -9.632 13.697 1.00 83.06 207 HIS A O 1
ATOM 1617 N N . TRP A 1 208 ? -13.298 -10.153 12.120 1.00 87.44 208 TRP A N 1
ATOM 1618 C CA . TRP A 1 208 ? -12.910 -11.554 11.990 1.00 87.44 208 TRP A CA 1
ATOM 1619 C C . TRP A 1 208 ? -11.559 -11.673 11.276 1.00 87.44 208 TRP A C 1
ATOM 1621 O O . TRP A 1 208 ? -11.387 -11.192 10.156 1.00 87.44 208 TRP A O 1
ATOM 1631 N N . LYS A 1 209 ? -10.591 -12.316 11.931 1.00 85.38 209 LYS A N 1
ATOM 1632 C CA . LYS A 1 209 ? -9.285 -12.672 11.362 1.00 85.38 209 LYS A CA 1
ATOM 1633 C C . LYS A 1 209 ? -9.169 -14.193 11.342 1.00 85.38 209 LYS A C 1
ATOM 1635 O O . LYS A 1 209 ? -9.637 -14.848 12.268 1.00 85.38 209 LYS A O 1
ATOM 1640 N N . ALA A 1 210 ? -8.552 -14.739 10.300 1.00 90.00 210 ALA A N 1
ATOM 1641 C CA . ALA A 1 210 ? -8.288 -16.167 10.176 1.00 90.00 210 ALA A CA 1
ATOM 1642 C C . ALA A 1 210 ? -6.778 -16.415 10.172 1.00 90.00 210 ALA A C 1
ATOM 1644 O O . ALA A 1 210 ? -6.022 -15.677 9.539 1.00 90.00 210 ALA A O 1
ATOM 1645 N N . GLU A 1 211 ? -6.357 -17.464 10.865 1.00 87.06 211 GLU A N 1
ATOM 1646 C CA . GLU A 1 211 ? -4.999 -17.996 10.830 1.00 87.06 211 GLU A CA 1
ATOM 1647 C C . GLU A 1 211 ? -5.054 -19.402 10.226 1.00 87.06 211 GLU A C 1
ATOM 1649 O O . GLU A 1 211 ? -5.954 -20.187 10.533 1.00 87.06 211 GLU A O 1
ATOM 1654 N N . VAL A 1 212 ? -4.118 -19.720 9.331 1.00 90.12 212 VAL A N 1
ATOM 1655 C CA . VAL A 1 212 ? -4.055 -21.041 8.696 1.00 90.12 212 VAL A CA 1
ATOM 1656 C C . VAL A 1 212 ? -3.289 -21.987 9.618 1.00 90.12 212 VAL A C 1
ATOM 1658 O O . VAL A 1 212 ? -2.066 -21.922 9.687 1.00 90.12 212 VAL A O 1
ATOM 1661 N N . VAL A 1 213 ? -4.012 -22.868 10.312 1.00 89.00 213 VAL A N 1
ATOM 1662 C CA . VAL A 1 213 ? -3.424 -23.850 11.245 1.00 89.00 213 VAL A CA 1
ATOM 1663 C C . VAL A 1 213 ? -2.758 -25.016 10.504 1.00 89.00 213 VAL A C 1
ATOM 1665 O O . VAL A 1 213 ? -1.667 -25.438 10.875 1.00 89.00 213 VAL A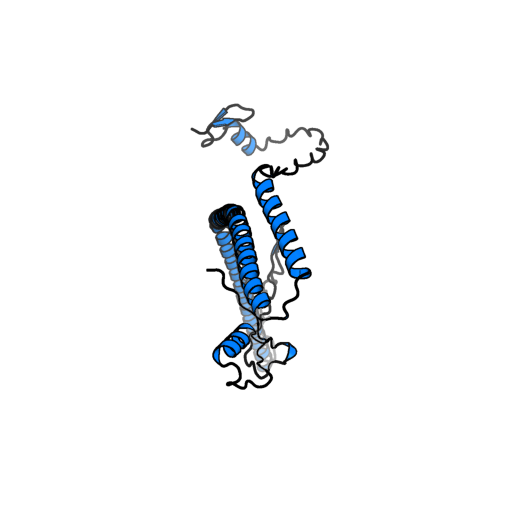 O 1
ATOM 1668 N N . ASP A 1 214 ? -3.390 -25.518 9.437 1.00 90.81 214 ASP A N 1
ATOM 1669 C CA . ASP A 1 214 ? -2.840 -26.570 8.574 1.00 90.81 214 ASP A CA 1
ATOM 1670 C C . ASP A 1 214 ? -2.999 -26.194 7.095 1.00 90.81 214 ASP A C 1
ATOM 1672 O O . ASP A 1 214 ? -4.104 -26.116 6.551 1.00 90.81 214 ASP A O 1
ATOM 1676 N N . PHE A 1 215 ? -1.866 -25.969 6.431 1.00 89.62 215 PHE A N 1
ATOM 1677 C CA . PHE A 1 215 ? -1.827 -25.620 5.015 1.00 89.62 215 PHE A CA 1
ATOM 1678 C C . PHE A 1 215 ? -2.200 -26.799 4.102 1.00 89.62 215 PHE A C 1
ATOM 1680 O O . PHE A 1 215 ? -2.653 -26.578 2.981 1.00 89.62 215 PHE A O 1
ATOM 1687 N N . ILE A 1 216 ? -2.032 -28.052 4.543 1.00 93.19 216 ILE A N 1
ATOM 1688 C CA . ILE A 1 216 ? -2.351 -29.236 3.730 1.00 93.19 216 ILE A CA 1
ATOM 1689 C C . ILE A 1 216 ? -3.866 -29.378 3.596 1.00 93.19 216 ILE A C 1
ATOM 1691 O O . ILE A 1 216 ? -4.363 -29.527 2.476 1.00 93.19 216 ILE A O 1
ATOM 1695 N N . ALA A 1 217 ? -4.581 -29.260 4.717 1.00 93.50 217 ALA A N 1
ATOM 1696 C CA . ALA A 1 217 ? -6.039 -29.320 4.780 1.00 93.50 217 ALA A CA 1
ATOM 1697 C C . ALA A 1 217 ? -6.739 -28.113 4.125 1.00 93.50 217 ALA A C 1
ATOM 1699 O O . ALA A 1 217 ? -7.925 -28.200 3.807 1.00 93.50 217 ALA A O 1
ATOM 1700 N N . LEU A 1 218 ? -6.025 -27.000 3.904 1.00 92.62 218 LEU A N 1
ATOM 1701 C CA . LEU A 1 218 ? -6.571 -25.834 3.212 1.00 92.62 218 LEU A CA 1
ATOM 1702 C C . LEU A 1 218 ? -7.012 -26.230 1.784 1.00 92.62 218 LEU A C 1
ATOM 1704 O O . LEU A 1 218 ? -6.230 -26.862 1.066 1.00 92.62 218 LEU A O 1
ATOM 1708 N N . PRO A 1 219 ? -8.225 -25.869 1.331 1.00 96.56 219 PRO A N 1
ATOM 1709 C CA . PRO A 1 219 ? -8.644 -26.116 -0.046 1.00 96.56 219 PRO A CA 1
ATOM 1710 C C . PRO A 1 219 ? -7.713 -25.429 -1.052 1.00 96.56 219 PRO A C 1
ATOM 1712 O O . PRO A 1 219 ? -7.122 -24.383 -0.767 1.00 96.56 219 PRO A O 1
ATOM 1715 N N . ASN A 1 220 ? -7.548 -26.025 -2.233 1.00 95.19 220 ASN A N 1
ATOM 1716 C CA . ASN A 1 220 ? -6.568 -25.552 -3.214 1.00 95.19 220 ASN A CA 1
ATOM 1717 C C . ASN A 1 220 ? -6.928 -24.180 -3.806 1.00 95.19 220 ASN A C 1
ATOM 1719 O O . ASN A 1 220 ? -6.039 -23.472 -4.263 1.00 95.19 220 ASN A O 1
ATOM 1723 N N . GLU A 1 221 ? -8.194 -23.775 -3.740 1.00 94.25 221 GLU A N 1
ATOM 1724 C CA . GLU A 1 221 ? -8.702 -22.476 -4.191 1.00 94.25 221 GLU A CA 1
ATOM 1725 C C . GLU A 1 221 ? -8.130 -21.312 -3.373 1.00 94.25 221 GLU A C 1
ATOM 1727 O O . GLU A 1 221 ? -7.961 -20.210 -3.890 1.00 94.25 221 GLU A O 1
ATOM 1732 N N . TYR A 1 222 ? -7.800 -21.561 -2.103 1.00 91.94 222 TYR A N 1
ATOM 1733 C CA . TYR A 1 222 ? -7.200 -20.571 -1.209 1.00 91.94 222 TYR A CA 1
ATOM 1734 C C . TYR A 1 222 ? -5.664 -20.632 -1.198 1.00 91.94 222 TYR A C 1
ATOM 1736 O O . TYR A 1 222 ? -5.020 -19.839 -0.510 1.00 91.94 222 TYR A O 1
ATOM 1744 N N . LYS A 1 223 ? -5.052 -21.557 -1.953 1.00 93.25 223 LYS A N 1
ATOM 1745 C CA . LYS A 1 223 ? -3.594 -21.685 -2.063 1.00 93.25 223 LYS A CA 1
ATOM 1746 C C . LYS A 1 223 ? -3.088 -20.851 -3.233 1.00 93.25 223 LYS A C 1
ATOM 1748 O O . LYS A 1 223 ? -3.338 -21.166 -4.392 1.00 93.25 223 LYS A O 1
ATOM 1753 N N . ILE A 1 224 ? -2.307 -19.817 -2.931 1.00 93.12 224 ILE A N 1
ATOM 1754 C CA . ILE A 1 224 ? -1.613 -19.020 -3.947 1.00 93.12 224 ILE A CA 1
ATOM 1755 C C . ILE A 1 224 ? -0.160 -19.509 -4.032 1.00 93.12 224 ILE A C 1
ATOM 1757 O O . ILE A 1 224 ? 0.522 -19.543 -3.005 1.00 93.12 224 ILE A O 1
ATOM 1761 N N . PRO A 1 225 ? 0.339 -19.901 -5.219 1.00 90.56 225 PRO A N 1
ATOM 1762 C CA . PRO A 1 225 ? 1.726 -20.317 -5.365 1.00 90.56 225 PRO A CA 1
ATOM 1763 C C . PRO A 1 225 ? 2.674 -19.127 -5.176 1.00 90.56 225 PRO A C 1
ATOM 1765 O O . PRO A 1 225 ? 2.494 -18.069 -5.782 1.00 90.56 225 PRO A O 1
ATOM 1768 N N . ASP A 1 226 ? 3.732 -19.318 -4.385 1.00 93.19 226 ASP A N 1
ATOM 1769 C CA . ASP A 1 226 ? 4.811 -18.336 -4.251 1.00 93.19 226 ASP A CA 1
ATOM 1770 C C . ASP A 1 226 ? 5.684 -18.335 -5.517 1.00 93.19 226 ASP A C 1
ATOM 1772 O O . ASP A 1 226 ? 6.661 -19.079 -5.659 1.00 93.19 226 ASP A O 1
ATOM 1776 N N . THR A 1 227 ? 5.312 -17.486 -6.472 1.00 91.75 227 THR A N 1
ATOM 1777 C CA . THR A 1 227 ? 6.009 -17.355 -7.756 1.00 91.75 227 THR A CA 1
ATOM 1778 C C . THR A 1 227 ? 7.439 -16.836 -7.600 1.00 91.75 227 THR A C 1
ATOM 1780 O O . THR A 1 227 ? 8.300 -17.170 -8.417 1.00 91.75 227 THR A O 1
ATOM 1783 N N . VAL A 1 228 ? 7.741 -16.072 -6.545 1.00 92.06 228 VAL A N 1
ATOM 1784 C CA . VAL A 1 228 ? 9.086 -15.536 -6.293 1.00 92.06 228 VAL A CA 1
ATOM 1785 C C . VAL A 1 228 ? 10.025 -16.668 -5.889 1.00 92.06 228 VAL A C 1
ATOM 1787 O O . VAL A 1 228 ? 11.111 -16.813 -6.465 1.00 92.06 228 VAL A O 1
ATOM 1790 N N . LEU A 1 229 ? 9.598 -17.516 -4.953 1.00 92.56 229 LEU A N 1
ATOM 1791 C CA . LEU A 1 229 ? 10.375 -18.673 -4.516 1.00 92.56 229 LEU A CA 1
ATOM 1792 C C . LEU A 1 229 ? 10.558 -19.698 -5.643 1.00 92.56 229 LEU A C 1
ATOM 1794 O O . LEU A 1 229 ? 11.662 -20.227 -5.830 1.00 92.56 229 LEU A O 1
ATOM 1798 N N . LEU A 1 230 ? 9.506 -19.944 -6.431 1.00 90.88 230 LEU A N 1
ATOM 1799 C CA . LEU A 1 230 ? 9.564 -20.841 -7.587 1.00 90.88 230 LEU A CA 1
ATOM 1800 C C . LEU A 1 230 ? 10.554 -20.336 -8.645 1.00 90.88 230 LEU A C 1
ATOM 1802 O O . LEU A 1 230 ? 11.417 -21.099 -9.078 1.00 90.88 230 LEU A O 1
ATOM 1806 N N . ASN A 1 231 ? 10.521 -19.046 -8.988 1.00 90.69 231 ASN A N 1
ATOM 1807 C CA . ASN A 1 231 ? 11.453 -18.444 -9.947 1.00 90.69 231 ASN A CA 1
ATOM 1808 C C . ASN A 1 231 ? 12.908 -18.464 -9.452 1.00 90.69 231 ASN A C 1
ATOM 1810 O O . ASN A 1 231 ? 13.832 -18.714 -10.228 1.00 90.69 231 ASN A O 1
ATOM 1814 N N . ASN A 1 232 ? 13.142 -18.237 -8.158 1.00 93.19 232 ASN A N 1
ATOM 1815 C CA . ASN A 1 232 ? 14.482 -18.345 -7.573 1.00 93.19 232 ASN A CA 1
ATOM 1816 C C . ASN A 1 232 ? 14.999 -19.791 -7.591 1.00 93.19 232 ASN A C 1
ATOM 1818 O O . ASN A 1 232 ? 16.175 -20.032 -7.875 1.00 93.19 232 ASN A O 1
ATOM 1822 N N . THR A 1 233 ? 14.115 -20.759 -7.345 1.00 90.62 233 THR A N 1
ATOM 1823 C CA . THR A 1 233 ? 14.442 -22.187 -7.434 1.00 90.62 233 THR A CA 1
ATOM 1824 C C . THR A 1 233 ? 14.758 -22.587 -8.875 1.00 90.62 233 THR A C 1
ATOM 1826 O O . THR A 1 233 ? 15.778 -23.241 -9.098 1.00 90.62 233 THR A O 1
ATOM 1829 N N . ALA A 1 234 ? 13.974 -22.110 -9.848 1.00 91.44 234 ALA A N 1
ATOM 1830 C CA . ALA A 1 234 ? 14.225 -22.300 -11.277 1.00 91.44 234 ALA A CA 1
ATOM 1831 C C . ALA A 1 234 ? 15.612 -21.774 -11.682 1.00 91.44 234 ALA A C 1
ATOM 1833 O O . ALA A 1 234 ? 16.391 -22.478 -12.320 1.00 91.44 234 ALA A O 1
ATOM 1834 N N . LYS A 1 235 ? 15.975 -20.562 -11.238 1.00 90.19 235 LYS A N 1
ATOM 1835 C CA . LYS A 1 235 ? 17.295 -19.965 -11.509 1.00 90.19 235 LYS A CA 1
ATOM 1836 C C . LYS A 1 235 ? 18.449 -20.779 -10.916 1.00 90.19 235 LYS A C 1
ATOM 1838 O O . LYS A 1 235 ? 19.493 -20.905 -11.556 1.00 90.19 235 LYS A O 1
ATOM 1843 N N . LYS A 1 236 ? 18.281 -21.309 -9.698 1.00 93.38 236 LYS A N 1
ATOM 1844 C CA . LYS A 1 236 ? 19.341 -22.015 -8.958 1.00 93.38 236 LYS A CA 1
ATOM 1845 C C . LYS A 1 236 ? 19.538 -23.459 -9.418 1.00 93.38 236 LYS A C 1
ATOM 1847 O O . LYS A 1 236 ? 20.677 -23.892 -9.558 1.00 93.38 236 LYS A O 1
ATOM 1852 N N . TYR A 1 237 ? 18.450 -24.201 -9.614 1.00 91.06 237 TYR A N 1
ATOM 1853 C CA . TYR A 1 237 ? 18.495 -25.642 -9.878 1.00 91.06 237 TYR A CA 1
ATOM 1854 C C . TYR A 1 237 ? 18.187 -26.012 -11.330 1.00 91.06 237 TYR A C 1
ATOM 1856 O O . TYR A 1 237 ? 18.481 -27.141 -11.712 1.00 91.06 237 TYR A O 1
ATOM 1864 N N . ARG A 1 238 ? 17.652 -25.083 -12.138 1.00 89.19 238 ARG A N 1
ATOM 1865 C CA . ARG A 1 238 ? 17.265 -25.321 -13.538 1.00 89.19 238 ARG A CA 1
ATOM 1866 C C . ARG A 1 238 ? 16.388 -26.580 -13.630 1.00 89.19 238 ARG A C 1
ATOM 1868 O O . ARG A 1 238 ? 15.416 -26.683 -12.886 1.00 89.19 238 ARG A O 1
ATOM 1875 N N . ASP A 1 239 ? 16.775 -27.551 -14.452 1.00 84.19 239 ASP A N 1
ATOM 1876 C CA . ASP A 1 239 ? 16.027 -28.795 -14.671 1.00 84.19 239 ASP A CA 1
ATOM 1877 C C . ASP A 1 239 ? 16.389 -29.914 -13.673 1.00 84.19 239 ASP A C 1
ATOM 1879 O O . ASP A 1 239 ? 15.837 -31.009 -13.731 1.00 84.19 239 ASP A O 1
ATOM 1883 N N . THR A 1 240 ? 17.311 -29.667 -12.735 1.00 89.19 240 THR A N 1
ATOM 1884 C CA . THR A 1 240 ? 17.842 -30.708 -11.838 1.00 89.19 240 THR A CA 1
ATOM 1885 C C . THR A 1 240 ? 16.901 -31.034 -10.676 1.00 89.19 240 THR A C 1
ATOM 1887 O O . THR A 1 240 ? 16.932 -32.145 -10.148 1.00 89.19 240 THR A O 1
ATOM 1890 N N . LYS A 1 241 ? 16.069 -30.080 -10.234 1.00 89.38 241 LYS A N 1
ATOM 1891 C CA . LYS A 1 241 ? 15.157 -30.273 -9.097 1.00 89.38 241 LYS A CA 1
ATOM 1892 C C . LYS A 1 241 ? 13.719 -30.411 -9.584 1.00 89.38 241 LYS A C 1
ATOM 1894 O O . LYS A 1 241 ? 13.114 -29.436 -10.016 1.00 89.38 241 LYS A O 1
ATOM 1899 N N . VAL A 1 242 ? 13.158 -31.608 -9.436 1.00 88.44 242 VAL A N 1
ATOM 1900 C CA . VAL A 1 242 ? 11.741 -31.863 -9.710 1.00 88.44 242 VAL A CA 1
ATOM 1901 C C . VAL A 1 242 ? 10.904 -31.366 -8.528 1.00 88.44 242 VAL A C 1
ATOM 1903 O O . VAL A 1 242 ? 11.146 -31.750 -7.384 1.00 88.44 242 VAL A O 1
ATOM 1906 N N . ILE A 1 243 ? 9.925 -30.504 -8.801 1.00 86.69 243 ILE A N 1
ATOM 1907 C CA . ILE A 1 243 ? 8.892 -30.090 -7.844 1.00 86.69 243 ILE A CA 1
ATOM 1908 C C . ILE A 1 243 ? 7.556 -30.599 -8.382 1.00 86.69 243 ILE A C 1
ATOM 1910 O O . ILE A 1 243 ? 7.221 -30.354 -9.540 1.00 86.69 243 ILE A O 1
ATOM 1914 N N . ALA A 1 244 ? 6.796 -31.320 -7.558 1.00 88.56 244 ALA A N 1
ATOM 1915 C CA . ALA A 1 244 ? 5.499 -31.849 -7.967 1.00 88.56 244 ALA A CA 1
ATOM 1916 C C . ALA A 1 244 ? 4.567 -30.711 -8.425 1.00 88.56 244 ALA A C 1
ATOM 1918 O O . ALA A 1 244 ? 4.397 -29.721 -7.717 1.00 88.56 244 ALA A O 1
ATOM 1919 N N . GLY A 1 245 ? 3.988 -30.846 -9.621 1.00 84.31 245 GLY A N 1
ATOM 1920 C CA . GLY A 1 245 ? 3.070 -29.857 -10.196 1.00 84.31 245 GLY A CA 1
ATOM 1921 C C . GLY A 1 245 ? 3.725 -28.618 -10.823 1.00 84.31 245 GLY A C 1
ATOM 1922 O O . GLY A 1 245 ? 3.003 -27.772 -11.340 1.00 84.31 245 GLY A O 1
ATOM 1923 N N . VAL A 1 246 ? 5.061 -28.504 -10.831 1.00 87.69 246 VAL A N 1
ATOM 1924 C CA . VAL A 1 246 ? 5.778 -27.366 -11.435 1.00 87.69 246 VAL A CA 1
ATOM 1925 C C . VAL A 1 246 ? 6.753 -27.860 -12.501 1.00 87.69 246 VAL A C 1
ATOM 1927 O O . VAL A 1 246 ? 7.613 -28.697 -12.236 1.00 87.69 246 VAL A O 1
ATOM 1930 N N . ARG A 1 247 ? 6.645 -27.308 -13.714 1.00 88.31 247 ARG A N 1
ATOM 1931 C CA . ARG A 1 247 ? 7.589 -27.548 -14.810 1.00 88.31 247 ARG A CA 1
ATOM 1932 C C . ARG A 1 247 ? 8.486 -26.329 -14.989 1.00 88.31 247 ARG A C 1
ATOM 1934 O O . ARG A 1 247 ? 8.000 -25.255 -15.330 1.00 88.31 247 ARG A O 1
ATOM 1941 N N . PHE A 1 248 ? 9.789 -26.514 -14.808 1.00 90.31 248 PHE A N 1
ATOM 1942 C CA . PHE A 1 248 ? 10.784 -25.523 -15.209 1.00 90.31 248 PHE A CA 1
ATOM 1943 C C . PHE A 1 248 ? 11.077 -25.665 -16.708 1.00 90.31 248 PHE A C 1
ATOM 1945 O O . PHE A 1 248 ? 11.092 -26.775 -17.242 1.00 90.31 248 PHE A O 1
ATOM 1952 N N . TYR A 1 249 ? 11.235 -24.541 -17.403 1.00 91.50 249 TYR A N 1
ATOM 1953 C CA . TYR A 1 249 ? 11.631 -24.500 -18.808 1.00 91.50 249 TYR A CA 1
ATOM 1954 C C . TYR A 1 249 ? 12.580 -23.323 -19.044 1.00 91.50 249 TYR A C 1
ATOM 1956 O O . TYR A 1 249 ? 12.484 -22.294 -18.375 1.00 91.50 249 TYR A O 1
ATOM 1964 N N . ASN A 1 250 ? 13.518 -23.492 -19.978 1.00 90.69 250 ASN A N 1
ATOM 1965 C CA . ASN A 1 250 ? 14.444 -22.443 -20.385 1.00 90.69 250 ASN A CA 1
ATOM 1966 C C . ASN A 1 250 ? 13.919 -21.758 -21.647 1.00 90.69 250 ASN A C 1
ATOM 1968 O O . ASN A 1 250 ? 13.835 -22.385 -22.702 1.00 90.69 250 ASN A O 1
ATOM 1972 N N . GLU A 1 251 ? 13.592 -20.478 -21.535 1.00 89.69 251 GLU A N 1
ATOM 1973 C CA . GLU A 1 251 ? 13.306 -19.616 -22.674 1.00 89.69 251 GLU A CA 1
ATOM 1974 C C . GLU A 1 251 ? 14.572 -18.799 -22.977 1.00 89.69 251 GLU A C 1
ATOM 1976 O O . GLU A 1 251 ? 14.878 -17.848 -22.246 1.00 89.69 251 GLU A O 1
ATOM 1981 N N . PRO A 1 252 ? 15.377 -19.194 -23.985 1.00 86.44 252 PRO A N 1
ATOM 1982 C CA . PRO A 1 252 ? 16.610 -18.488 -24.290 1.00 86.44 252 PRO A CA 1
ATOM 1983 C C . PRO A 1 252 ? 16.279 -17.064 -24.735 1.00 86.44 252 PRO A C 1
ATOM 1985 O O . PRO A 1 252 ? 15.598 -16.852 -25.734 1.00 86.44 252 PRO A O 1
ATOM 1988 N N . PHE A 1 253 ? 16.799 -16.082 -24.003 1.00 86.00 253 PHE A N 1
ATOM 1989 C CA . PHE A 1 253 ? 16.689 -14.673 -24.352 1.00 86.00 253 PHE A CA 1
ATOM 1990 C C . PHE A 1 253 ? 18.075 -14.112 -24.666 1.00 86.00 253 PHE A C 1
ATOM 1992 O O . PHE A 1 253 ? 19.070 -14.450 -24.019 1.00 86.00 253 PHE A O 1
ATOM 1999 N N . MET A 1 254 ? 18.152 -13.236 -25.663 1.00 77.62 254 MET A N 1
ATOM 2000 C CA . MET A 1 254 ? 19.391 -12.538 -25.983 1.00 77.62 254 MET A CA 1
ATOM 2001 C C . MET A 1 254 ? 19.592 -11.401 -24.978 1.00 77.62 254 MET A C 1
ATOM 2003 O O . MET A 1 254 ? 18.820 -10.444 -24.944 1.00 77.62 254 MET A O 1
ATOM 2007 N N . SER A 1 255 ? 20.631 -11.494 -24.147 1.00 75.06 255 SER A N 1
ATOM 2008 C CA . SER A 1 255 ? 21.030 -10.389 -23.276 1.00 75.06 255 SER A CA 1
ATOM 2009 C C . SER A 1 255 ? 22.162 -9.603 -23.930 1.00 75.06 255 SER A C 1
ATOM 2011 O O . SER A 1 255 ? 23.261 -10.137 -24.069 1.00 75.06 255 SER A O 1
ATOM 2013 N N . ASN A 1 256 ? 21.927 -8.337 -24.276 1.00 72.62 256 ASN A N 1
ATOM 2014 C CA . ASN A 1 256 ? 23.006 -7.418 -24.633 1.00 72.62 256 ASN A CA 1
ATOM 2015 C C . ASN A 1 256 ? 23.331 -6.510 -23.435 1.00 72.62 256 ASN A C 1
ATOM 2017 O O . ASN A 1 256 ? 22.434 -5.925 -22.826 1.00 72.62 256 ASN A O 1
ATOM 2021 N N . ARG A 1 257 ? 24.614 -6.412 -23.073 1.00 69.00 257 ARG A N 1
ATOM 2022 C CA . ARG A 1 257 ? 25.110 -5.464 -22.070 1.00 69.00 257 ARG A CA 1
ATOM 2023 C C . ARG A 1 257 ? 26.026 -4.472 -22.770 1.00 69.00 257 ARG A C 1
ATOM 2025 O O . ARG A 1 257 ? 27.167 -4.803 -23.078 1.00 69.00 257 ARG A O 1
ATOM 2032 N N . ALA A 1 258 ? 25.540 -3.249 -22.957 1.00 58.47 258 ALA A N 1
ATOM 2033 C CA . ALA A 1 258 ? 26.407 -2.139 -23.322 1.00 58.47 258 ALA A CA 1
ATOM 2034 C C . ALA A 1 258 ? 27.439 -1.926 -22.197 1.00 58.47 258 ALA A C 1
ATOM 2036 O O . ALA A 1 258 ? 27.051 -1.766 -21.035 1.00 58.47 258 ALA A O 1
ATOM 2037 N N . ARG A 1 259 ? 28.732 -1.984 -22.540 1.00 55.53 259 ARG A N 1
ATOM 2038 C CA . ARG A 1 259 ? 29.815 -1.526 -21.657 1.00 55.53 259 ARG A CA 1
ATOM 2039 C C . ARG A 1 259 ? 29.771 -0.009 -21.510 1.00 55.53 259 ARG A C 1
ATOM 2041 O O . ARG A 1 259 ? 29.445 0.668 -22.514 1.00 55.53 259 ARG A O 1
#

pLDDT: mean 86.31, std 13.74, range [45.0, 98.38]

Sequence (259 aa):
MPTGHCPHGEFDLMTGCKLCIESRLTGDDNHFEESPRSEVQPTPLPEPKTTITLRTGADVESMNWHEEALKALDYATSRKVTNPEEHAMASDDLSIISKLKKVMETRRKELLDPLKAQSDAIRETYTFLMGPVIEADQITRAKMTAYLTEQARIKAEQERINQQRLEAAEAEMKLKGELTAPVNLMEVQPDVKGVKTELGSSGLTDHWKAEVVDFIALPNEYKIPDTVLLNNTAKKYRDTKVIAGVRFYNEPFMSNRAR

Foldseek 3Di:
DDWDADPVGIDDPVVDDPVVVVCVVVVVPVPPPPPPPDPPPPPPPPPPPPVPPPPPVVVVVVVVLVVVVVVLVVVVVPDDDDDPVSVVVVLVSVLVVVVSVVVVVVVVCVVVVVVVVVVVVVVVVVCVVCVVVVVVVVVVVVVVVVVLVVLVVVLVVLVVVQVVLVVVQVVVCVVVVDRPDPRPRDDRDDRPAWDQDPVGIDDDDDDDDDDCPDPVPDDVVPDDDPVVVVVVCCVPQPQNDDDPPDDHDDDDDDDRDND

Secondary structure (DSSP, 8-state):
--EEEETTEEEETTT--HHHHHHHHHT----------------------------HHHHHHHHHHHHHHHHHHHHHHH----SHHHHHHHHHHHHHHHHHHHHHHHHHHHHHHHHHHHHHHHHHHHHHHHHHHHHHHHHHHHHHHHHHHHHHHHHHHHHHHHHHHHHH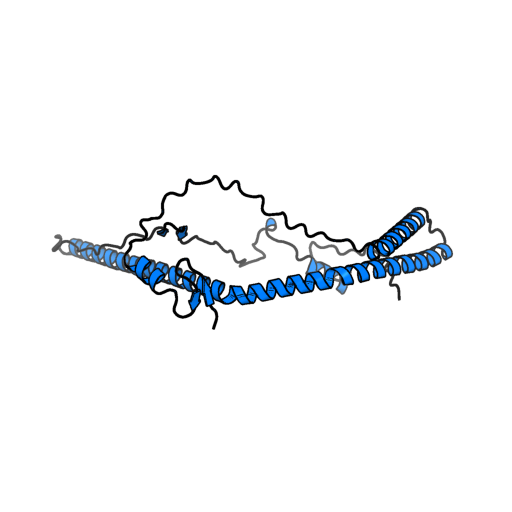HHHHHHHHSS--S---PPPPPPP---EEETTEEE----------S-TTTS-GGG----HHHHHHHHHHHTTSS-BTTB-------------

Radius of gyration: 38.38 Å; chains: 1; bounding box: 72×80×95 Å